Protein AF-C7N296-F1 (afdb_monomer_lite)

Structure (mmCIF, N/CA/C/O backbone):
data_AF-C7N296-F1
#
_entry.id   AF-C7N296-F1
#
loop_
_atom_site.group_PDB
_atom_site.id
_atom_site.type_symbol
_atom_site.label_atom_id
_atom_site.label_alt_id
_atom_site.label_comp_id
_atom_site.label_asym_id
_atom_site.label_entity_id
_atom_site.label_seq_id
_atom_site.pdbx_PDB_ins_code
_atom_site.Cartn_x
_atom_site.Cartn_y
_atom_site.Cartn_z
_atom_site.occupancy
_atom_site.B_iso_or_equiv
_atom_site.auth_seq_id
_atom_site.auth_comp_id
_atom_site.auth_asym_id
_atom_site.auth_atom_id
_atom_site.pdbx_PDB_model_num
ATOM 1 N N . MET A 1 1 ? -28.068 5.801 -9.779 1.00 35.84 1 MET A N 1
ATOM 2 C CA . MET A 1 1 ? -26.656 6.198 -9.599 1.00 35.84 1 MET A CA 1
ATOM 3 C C . MET A 1 1 ? -26.154 5.527 -8.337 1.00 35.84 1 MET A C 1
ATOM 5 O O . MET A 1 1 ? -26.500 5.965 -7.249 1.00 35.84 1 MET A O 1
ATOM 9 N N . THR A 1 2 ? -25.451 4.409 -8.474 1.00 34.56 2 THR A N 1
ATOM 10 C CA . THR A 1 2 ? -24.748 3.758 -7.365 1.00 34.56 2 THR A CA 1
ATOM 11 C C . THR A 1 2 ? -23.515 4.594 -7.051 1.00 34.56 2 THR A C 1
ATOM 13 O O . THR A 1 2 ? -22.640 4.759 -7.894 1.00 34.56 2 THR A O 1
ATOM 16 N N . LEU A 1 3 ? -23.491 5.206 -5.872 1.00 41.22 3 LEU A N 1
ATOM 17 C CA . LEU A 1 3 ? -22.300 5.867 -5.356 1.00 41.22 3 LEU A CA 1
ATOM 18 C C . LEU A 1 3 ? -21.308 4.763 -4.971 1.00 41.22 3 LEU A C 1
ATOM 20 O O . LEU A 1 3 ? -21.588 3.984 -4.064 1.00 41.22 3 LEU A O 1
ATOM 24 N N . GLU A 1 4 ? -20.190 4.659 -5.688 1.00 54.31 4 GLU A N 1
ATOM 25 C CA . GLU A 1 4 ? -19.115 3.696 -5.411 1.00 54.31 4 GLU A CA 1
ATOM 26 C C . GLU A 1 4 ? -18.301 4.168 -4.201 1.00 54.31 4 GLU A C 1
ATOM 28 O O . GLU A 1 4 ? -17.194 4.658 -4.336 1.00 54.31 4 GLU A O 1
ATOM 33 N N . ILE A 1 5 ? -18.865 4.128 -2.999 1.00 60.28 5 ILE A N 1
ATOM 34 C CA . ILE A 1 5 ? -18.141 4.542 -1.793 1.00 60.28 5 ILE A CA 1
ATOM 35 C C . ILE A 1 5 ? -17.437 3.311 -1.224 1.00 60.28 5 ILE A C 1
ATOM 37 O O . ILE A 1 5 ? -18.122 2.383 -0.801 1.00 60.28 5 ILE A O 1
ATOM 41 N N . ALA A 1 6 ? -16.102 3.311 -1.163 1.00 62.88 6 ALA A N 1
ATOM 42 C CA . ALA A 1 6 ? -15.363 2.320 -0.387 1.00 62.88 6 ALA A CA 1
ATOM 43 C C . ALA A 1 6 ? -15.040 2.838 1.013 1.00 62.88 6 ALA A C 1
ATOM 45 O O . ALA A 1 6 ? -14.706 4.006 1.217 1.00 62.88 6 ALA A O 1
ATOM 46 N N . CYS A 1 7 ? -15.092 1.940 1.983 1.00 66.12 7 CYS A N 1
ATOM 47 C CA . CYS A 1 7 ? -14.568 2.173 3.314 1.00 66.12 7 CYS A CA 1
ATOM 48 C C . CYS A 1 7 ? -13.051 2.411 3.273 1.00 66.12 7 CYS A C 1
ATOM 50 O O . CYS A 1 7 ? -12.299 1.562 2.806 1.00 66.12 7 CYS A O 1
ATOM 52 N N . GLU A 1 8 ? -12.593 3.519 3.850 1.00 65.00 8 GLU A N 1
ATOM 53 C CA . GLU A 1 8 ? -11.167 3.885 3.916 1.00 65.00 8 GLU A CA 1
ATOM 54 C C . GLU A 1 8 ? -10.302 2.902 4.718 1.00 65.00 8 GLU A C 1
ATOM 56 O O . GLU A 1 8 ? -9.082 2.908 4.595 1.00 65.00 8 GLU A O 1
ATOM 61 N N . LEU A 1 9 ? -10.918 2.086 5.578 1.00 66.31 9 LEU A N 1
ATOM 62 C CA . LEU A 1 9 ? -10.203 1.133 6.429 1.00 66.31 9 LEU A CA 1
ATOM 63 C C . LEU A 1 9 ? -10.121 -0.257 5.809 1.00 66.31 9 LEU A C 1
ATOM 65 O O . LEU A 1 9 ? -9.084 -0.899 5.903 1.00 66.31 9 LEU A O 1
ATOM 69 N N . CYS A 1 10 ? -11.225 -0.724 5.220 1.00 61.03 10 CYS A N 1
ATOM 70 C CA . CYS A 1 10 ? -11.403 -2.107 4.771 1.00 61.03 10 CYS A CA 1
ATOM 71 C C . CYS A 1 10 ? -11.449 -2.238 3.239 1.00 61.03 10 CYS A C 1
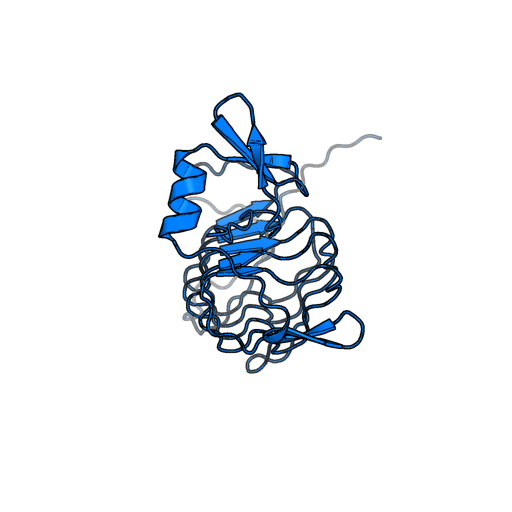ATOM 73 O O . CYS A 1 10 ? -11.441 -3.355 2.722 1.00 61.03 10 CYS A O 1
ATOM 75 N N . GLY A 1 11 ? -11.605 -1.120 2.522 1.00 61.19 11 GLY A N 1
ATOM 76 C CA . GLY A 1 11 ? -11.732 -1.058 1.068 1.00 61.19 11 GLY A CA 1
ATOM 77 C C . GLY A 1 11 ? -13.060 -1.598 0.534 1.00 61.19 11 GLY A C 1
ATOM 78 O O . GLY A 1 11 ? -13.294 -1.605 -0.667 1.00 61.19 11 GLY A O 1
ATOM 79 N N . SER A 1 12 ? -13.954 -2.069 1.407 1.00 65.69 12 SER A N 1
ATOM 80 C CA . SER A 1 12 ? -15.249 -2.598 0.989 1.00 65.69 12 SER A CA 1
ATOM 81 C C . SER A 1 12 ? -16.131 -1.488 0.436 1.00 65.69 12 SER A C 1
ATOM 83 O O . SER A 1 12 ? -16.325 -0.470 1.101 1.00 65.69 12 SER A O 1
ATOM 85 N N . ASN A 1 13 ? -16.739 -1.748 -0.719 1.00 62.28 13 ASN A N 1
ATOM 86 C CA . ASN A 1 13 ? -17.778 -0.901 -1.309 1.00 62.28 13 ASN A CA 1
ATOM 87 C C . ASN A 1 13 ? -19.177 -1.203 -0.737 1.00 62.28 13 ASN A C 1
ATOM 89 O O . ASN A 1 13 ? -20.179 -0.680 -1.220 1.00 62.28 13 ASN A O 1
ATOM 93 N N . GLN A 1 14 ? -19.259 -2.084 0.265 1.00 70.00 14 GLN A N 1
ATOM 94 C CA . GLN A 1 14 ? -20.495 -2.444 0.955 1.00 70.00 14 GLN A CA 1
ATOM 95 C C . GLN A 1 14 ? -20.606 -1.632 2.247 1.00 70.00 14 GLN A C 1
ATOM 97 O O . GLN A 1 14 ? -19.966 -1.936 3.261 1.00 70.00 14 GLN A O 1
ATOM 102 N N . LEU A 1 15 ? -21.363 -0.538 2.154 1.00 72.75 15 LEU A N 1
ATOM 103 C CA . LEU A 1 15 ? -21.686 0.347 3.264 1.00 72.75 15 LEU A CA 1
ATOM 104 C C . LEU A 1 15 ? -23.196 0.330 3.504 1.00 72.75 15 LEU A C 1
ATOM 106 O O . LEU A 1 15 ? -23.965 0.781 2.651 1.00 72.75 15 LEU A O 1
ATOM 110 N N . THR A 1 16 ? -23.615 -0.102 4.690 1.00 80.69 16 THR A N 1
ATOM 111 C CA . THR A 1 16 ? -25.016 -0.021 5.113 1.00 80.69 16 THR A CA 1
ATOM 112 C C . THR A 1 16 ? -25.290 1.306 5.814 1.00 80.69 16 THR A C 1
ATOM 114 O O . THR A 1 16 ? -24.513 1.757 6.655 1.00 80.69 16 THR A O 1
ATOM 117 N N . ARG A 1 17 ? -26.415 1.952 5.487 1.00 81.44 17 ARG A N 1
ATOM 118 C CA . ARG A 1 17 ? -26.890 3.138 6.212 1.00 81.44 17 ARG A CA 1
ATOM 119 C C . ARG A 1 17 ? -27.676 2.707 7.451 1.00 81.44 17 ARG A C 1
ATOM 121 O O . ARG A 1 17 ? -28.690 2.025 7.336 1.00 81.44 17 ARG A O 1
ATOM 128 N N . ASN A 1 18 ? -27.233 3.153 8.617 1.00 80.56 18 ASN A N 1
ATOM 129 C CA . ASN A 1 18 ? -27.888 2.919 9.897 1.00 80.56 18 ASN A CA 1
ATOM 130 C C . ASN A 1 18 ? -29.106 3.841 10.091 1.00 80.56 18 ASN A C 1
ATOM 132 O O . ASN A 1 18 ? -29.225 4.899 9.464 1.00 80.56 18 ASN A O 1
ATOM 136 N N . ALA A 1 19 ? -29.999 3.460 11.011 1.00 83.31 19 ALA A N 1
ATOM 137 C CA . ALA A 1 19 ? -31.206 4.226 11.345 1.00 83.31 19 ALA A CA 1
ATOM 138 C C . ALA A 1 19 ? -30.908 5.626 11.920 1.00 83.31 19 ALA A C 1
ATOM 140 O O . ALA A 1 19 ? -31.707 6.544 11.752 1.00 83.31 19 ALA A O 1
ATOM 141 N N . ASP A 1 20 ? -29.741 5.806 12.544 1.00 83.12 20 ASP A N 1
ATOM 142 C CA . ASP A 1 20 ? -29.246 7.089 13.062 1.00 83.12 20 ASP A CA 1
ATOM 143 C C . ASP A 1 20 ? -28.659 8.009 11.967 1.00 83.12 20 ASP A C 1
ATOM 145 O O . ASP A 1 20 ? -28.191 9.110 12.250 1.00 83.12 20 ASP A O 1
ATOM 149 N N . GLY A 1 21 ? -28.683 7.574 10.702 1.00 75.94 21 GLY A N 1
ATOM 150 C CA . GLY A 1 21 ? -28.160 8.322 9.563 1.00 75.94 21 GLY A CA 1
ATOM 151 C C . GLY A 1 21 ? -26.648 8.199 9.352 1.00 75.94 21 GLY A C 1
ATOM 152 O O . GLY A 1 21 ? -26.138 8.818 8.413 1.00 75.94 21 GLY A O 1
ATOM 153 N N . THR A 1 22 ? -25.947 7.404 10.167 1.00 81.94 22 THR A N 1
ATOM 154 C CA . THR A 1 22 ? -24.546 7.013 9.938 1.00 81.94 22 THR A CA 1
ATOM 155 C C . THR A 1 22 ? -24.445 5.910 8.879 1.00 81.94 22 THR A C 1
ATOM 157 O O . THR A 1 22 ? -25.441 5.287 8.514 1.00 81.94 22 THR A O 1
ATOM 160 N N . TYR A 1 23 ? -23.246 5.672 8.354 1.00 79.25 23 TYR A N 1
ATOM 161 C CA . TYR A 1 23 ? -22.941 4.543 7.469 1.00 79.25 23 TYR A CA 1
ATOM 162 C C . TYR A 1 23 ? -21.992 3.581 8.174 1.00 79.25 23 TYR A C 1
ATOM 164 O O . TYR A 1 23 ? -21.206 4.016 9.008 1.00 79.25 23 TYR A O 1
ATOM 172 N N . GLN A 1 24 ? -22.022 2.297 7.841 1.00 81.44 24 GLN A N 1
ATOM 173 C CA . GLN A 1 24 ? -21.150 1.286 8.434 1.00 81.44 24 GLN A CA 1
ATOM 174 C C . GLN A 1 24 ? -20.533 0.392 7.351 1.00 81.44 24 GLN A C 1
ATOM 176 O O . GLN A 1 24 ? -21.271 -0.081 6.497 1.00 81.44 24 GLN A O 1
ATOM 181 N N . CYS A 1 25 ? -19.204 0.163 7.366 1.00 78.00 25 CYS A N 1
ATOM 182 C CA . CYS A 1 25 ? -18.566 -0.855 6.502 1.00 78.00 25 CYS A CA 1
ATOM 183 C C . CYS A 1 25 ? -19.083 -2.217 6.948 1.00 78.00 25 CYS A C 1
ATOM 185 O O . CYS A 1 25 ? -18.840 -2.622 8.085 1.00 78.00 25 CYS A O 1
ATOM 187 N N . ASP A 1 26 ? -19.735 -2.939 6.042 1.00 74.75 26 ASP A N 1
ATOM 188 C CA . ASP A 1 26 ? -20.294 -4.261 6.336 1.00 74.75 26 ASP A CA 1
ATOM 189 C C . ASP A 1 26 ? -19.186 -5.296 6.605 1.00 74.75 26 ASP A C 1
ATOM 191 O O . ASP A 1 26 ? -19.414 -6.306 7.263 1.00 74.75 26 ASP A O 1
ATOM 195 N N . ARG A 1 27 ? -17.955 -5.017 6.147 1.00 68.94 27 ARG A N 1
ATOM 196 C CA . ARG A 1 27 ? -16.781 -5.887 6.314 1.00 68.94 27 ARG A CA 1
ATOM 197 C C . ARG A 1 27 ? -16.013 -5.670 7.624 1.00 68.94 27 ARG A C 1
ATOM 199 O O . ARG A 1 27 ? -15.672 -6.642 8.282 1.00 68.94 27 ARG A O 1
ATOM 206 N N . CYS A 1 28 ? -15.695 -4.429 8.001 1.00 68.19 28 CYS A N 1
ATOM 207 C CA . CYS A 1 28 ? -14.878 -4.128 9.191 1.00 68.19 28 CYS A CA 1
ATOM 208 C C . CYS A 1 28 ? -15.655 -3.447 10.322 1.00 68.19 28 CYS A C 1
ATOM 210 O O . CYS A 1 28 ? -15.082 -3.143 11.365 1.00 68.19 28 CYS A O 1
ATOM 212 N N . GLY A 1 29 ? -16.941 -3.153 10.118 1.00 75.25 29 GLY A N 1
ATOM 213 C CA . GLY A 1 29 ? -17.802 -2.522 11.115 1.00 75.25 29 GLY A CA 1
ATOM 214 C C . GLY A 1 29 ? -17.533 -1.036 11.360 1.00 75.25 29 GLY A C 1
ATOM 215 O O . GLY A 1 29 ? -18.186 -0.444 12.220 1.00 75.25 29 GLY A O 1
ATOM 216 N N . THR A 1 30 ? -16.608 -0.408 10.626 1.00 74.94 30 THR A N 1
ATOM 217 C CA . THR A 1 30 ? -16.310 1.019 10.806 1.00 74.94 30 THR A CA 1
ATOM 218 C C . THR A 1 30 ? -17.535 1.855 10.521 1.00 74.94 30 THR A C 1
ATOM 220 O O . THR A 1 30 ? -18.113 1.756 9.442 1.00 74.94 30 THR A O 1
ATOM 223 N N . LYS A 1 31 ? -17.865 2.736 11.465 1.00 81.19 31 LYS A N 1
ATOM 224 C CA . LYS A 1 31 ? -18.941 3.708 11.327 1.00 81.19 31 LYS A CA 1
ATOM 225 C C . LYS A 1 31 ? -18.424 5.041 10.791 1.00 81.19 31 LYS A C 1
ATOM 227 O O . LYS A 1 31 ? -17.412 5.558 11.252 1.00 81.19 31 LYS A O 1
ATOM 232 N N . TYR A 1 32 ? -19.172 5.616 9.864 1.00 75.19 32 TYR A N 1
ATOM 233 C CA . TYR A 1 32 ? -18.941 6.905 9.235 1.00 75.19 32 TYR A CA 1
ATOM 234 C C . TYR A 1 32 ? -20.114 7.830 9.536 1.00 75.19 32 TYR A C 1
ATOM 236 O O . TYR A 1 32 ? -21.277 7.460 9.362 1.00 75.19 32 TYR A O 1
ATOM 244 N N . THR A 1 33 ? -19.828 9.065 9.942 1.00 79.44 33 THR A N 1
ATOM 245 C CA . THR A 1 33 ? -20.861 10.105 9.975 1.00 79.44 33 THR A CA 1
ATOM 246 C C . THR A 1 33 ? -21.307 10.436 8.549 1.00 79.44 33 THR A C 1
ATOM 248 O O . THR A 1 33 ? -20.580 10.199 7.583 1.00 79.44 33 THR A O 1
ATOM 251 N N . LEU A 1 34 ? -22.498 11.021 8.396 1.00 67.81 34 LEU A N 1
ATOM 252 C CA . LEU A 1 34 ? -22.994 11.472 7.091 1.00 67.81 34 LEU A CA 1
ATOM 253 C C . LEU A 1 34 ? -22.024 12.456 6.408 1.00 67.81 34 LEU A C 1
ATOM 255 O O . LEU A 1 34 ? -21.885 12.438 5.187 1.00 67.81 34 LEU A O 1
ATOM 259 N N . GLU A 1 35 ? -21.351 13.310 7.181 1.00 69.38 35 GLU A N 1
ATOM 260 C CA . GLU A 1 35 ? -20.366 14.267 6.665 1.00 69.38 35 GLU A CA 1
ATOM 261 C C . GLU A 1 35 ? -19.071 13.590 6.223 1.00 69.38 35 GLU A C 1
ATOM 263 O O . GLU A 1 35 ? -18.591 13.887 5.128 1.00 69.38 35 GLU A O 1
ATOM 268 N N . ALA A 1 36 ? -18.560 12.637 7.011 1.00 65.31 36 ALA A N 1
ATOM 269 C CA . ALA A 1 36 ? -17.406 11.830 6.629 1.00 65.31 36 ALA A CA 1
ATOM 270 C C . ALA A 1 36 ? -17.712 11.033 5.354 1.00 65.31 36 ALA A C 1
ATOM 272 O O . ALA A 1 36 ? -16.973 11.129 4.381 1.00 65.31 36 ALA A O 1
ATOM 273 N N . ALA A 1 37 ? -18.870 10.366 5.289 1.00 62.38 37 ALA A N 1
ATOM 274 C CA . ALA A 1 37 ? -19.315 9.650 4.095 1.00 62.38 37 ALA A CA 1
ATOM 275 C C . ALA A 1 37 ? -19.432 10.575 2.868 1.00 62.38 37 ALA A C 1
ATOM 277 O O . ALA A 1 37 ? -19.021 10.200 1.776 1.00 62.38 37 ALA A O 1
ATOM 278 N N . ARG A 1 38 ? -19.919 11.816 3.027 1.00 62.34 38 ARG A N 1
ATOM 279 C CA . ARG A 1 38 ? -19.951 12.825 1.947 1.00 62.34 38 ARG A CA 1
ATOM 280 C C . ARG A 1 38 ? -18.558 13.292 1.520 1.00 62.34 38 ARG A C 1
ATOM 282 O O . ARG A 1 38 ? -18.378 13.610 0.347 1.00 62.34 38 ARG A O 1
ATOM 289 N N . GLN A 1 39 ? -17.590 13.360 2.433 1.00 63.34 39 GLN A N 1
ATOM 290 C CA . GLN A 1 39 ? -16.197 13.677 2.102 1.00 63.34 39 GLN A CA 1
ATOM 291 C C . GLN A 1 39 ? -15.535 12.551 1.301 1.00 63.34 39 GLN A C 1
ATOM 293 O O . GLN A 1 39 ? -14.856 12.868 0.325 1.00 63.34 39 GLN A O 1
ATOM 298 N N . LEU A 1 40 ? -15.842 11.277 1.589 1.00 61.03 40 LEU A N 1
ATOM 299 C CA . LEU A 1 40 ? -15.447 10.140 0.733 1.00 61.03 40 LEU A CA 1
ATOM 300 C C . LEU A 1 40 ? -15.937 10.314 -0.709 1.00 61.03 40 LEU A C 1
ATOM 302 O O . LEU A 1 40 ? -15.257 9.940 -1.658 1.00 61.03 40 LEU A O 1
ATOM 306 N N . MET A 1 41 ? -17.100 10.946 -0.885 1.00 51.88 41 MET A N 1
ATOM 307 C CA . MET A 1 41 ? -17.657 11.230 -2.211 1.00 51.88 41 MET A CA 1
ATOM 308 C C . MET A 1 41 ? -17.040 12.462 -2.889 1.00 51.88 41 MET A C 1
ATOM 310 O O . MET A 1 41 ? -17.104 12.573 -4.110 1.00 51.88 41 MET A O 1
ATOM 314 N N . LYS A 1 42 ? -16.446 13.394 -2.127 1.00 46.28 42 LYS A N 1
ATOM 315 C CA . LYS A 1 42 ? -15.787 14.611 -2.647 1.00 46.28 42 LYS A CA 1
ATOM 316 C C . LYS A 1 42 ? -14.289 14.425 -2.916 1.00 46.28 42 LYS A C 1
ATOM 318 O O . LYS A 1 42 ? -13.752 15.128 -3.763 1.00 46.28 42 LYS A O 1
ATOM 323 N N . GLY A 1 43 ? -13.627 13.496 -2.222 1.00 53.41 43 GLY A N 1
ATOM 324 C CA . GLY A 1 43 ? -12.203 13.166 -2.386 1.00 53.41 43 GLY A CA 1
ATOM 325 C C . GLY A 1 43 ? -11.889 12.192 -3.527 1.00 53.41 43 GLY A C 1
ATOM 326 O O . GLY A 1 43 ? -10.734 11.806 -3.689 1.00 53.41 43 GLY A O 1
ATOM 327 N N . GLY A 1 44 ? -12.901 11.810 -4.312 1.00 56.94 44 GLY A N 1
ATOM 328 C CA . GLY A 1 44 ? -12.831 10.685 -5.235 1.00 56.94 44 GLY A CA 1
ATOM 329 C C . GLY A 1 44 ? -13.033 9.385 -4.466 1.00 56.94 44 GLY A C 1
ATOM 330 O O . GLY A 1 44 ? -12.198 9.007 -3.648 1.00 56.94 44 GLY A O 1
ATOM 331 N N . ALA A 1 45 ? -14.155 8.724 -4.734 1.00 57.41 45 ALA A N 1
ATOM 332 C CA . ALA A 1 45 ? -14.421 7.361 -4.308 1.00 57.41 45 ALA A CA 1
ATOM 333 C C . ALA A 1 45 ? -13.166 6.484 -4.435 1.00 57.41 45 ALA A C 1
ATOM 335 O O . ALA A 1 45 ? -12.523 6.470 -5.485 1.00 57.41 45 ALA A O 1
ATOM 336 N N . PHE A 1 46 ? -12.823 5.758 -3.373 1.00 58.97 46 PHE A N 1
ATOM 337 C CA . PHE A 1 46 ? -11.887 4.646 -3.467 1.00 58.97 46 PHE A CA 1
ATOM 338 C C . PHE A 1 46 ? -12.415 3.663 -4.507 1.00 58.97 46 PHE A C 1
ATOM 340 O O . PHE A 1 46 ? -13.550 3.193 -4.406 1.00 58.97 46 PHE A O 1
ATOM 347 N N . ARG A 1 47 ? -11.608 3.387 -5.527 1.00 61.62 47 ARG A N 1
ATOM 348 C CA . ARG A 1 47 ? -12.011 2.516 -6.624 1.00 61.62 47 ARG A CA 1
ATOM 349 C C . ARG A 1 47 ? -11.346 1.163 -6.488 1.00 61.62 47 ARG A C 1
ATOM 351 O O . ARG A 1 47 ? -10.153 1.046 -6.212 1.00 61.62 47 ARG A O 1
ATOM 358 N N . ASN A 1 48 ? -12.168 0.140 -6.684 1.00 63.09 48 ASN A N 1
ATOM 359 C CA . ASN A 1 48 ? -11.733 -1.230 -6.869 1.00 63.09 48 ASN A CA 1
ATOM 360 C C . ASN A 1 48 ? -12.164 -1.659 -8.271 1.00 63.09 48 ASN A C 1
ATOM 362 O O . ASN A 1 48 ? -13.233 -2.241 -8.457 1.00 63.09 48 ASN A O 1
ATOM 366 N N . ASN A 1 49 ? -11.357 -1.304 -9.265 1.00 70.25 49 ASN A N 1
ATOM 367 C CA . ASN A 1 49 ? -11.522 -1.830 -10.606 1.00 70.25 49 ASN A CA 1
ATOM 368 C C . ASN A 1 49 ? -10.647 -3.073 -10.743 1.00 70.25 49 ASN A C 1
ATOM 370 O O . ASN A 1 49 ? -9.448 -2.970 -10.989 1.00 70.25 49 ASN A O 1
ATOM 374 N N . SER A 1 50 ? -11.249 -4.255 -10.601 1.00 72.69 50 SER A N 1
ATOM 375 C CA . SER A 1 50 ? -10.524 -5.528 -10.694 1.00 72.69 50 SER A CA 1
ATOM 376 C C . SER A 1 50 ? -9.726 -5.685 -11.996 1.00 72.69 50 SER A C 1
ATOM 378 O O . SER A 1 50 ? -8.781 -6.467 -12.005 1.00 72.69 50 SER A O 1
ATOM 380 N N . ALA A 1 51 ? -10.073 -4.972 -13.076 1.00 82.12 51 ALA A N 1
ATOM 381 C CA . ALA A 1 51 ? -9.333 -5.019 -14.337 1.00 82.12 51 ALA A CA 1
ATOM 382 C C . ALA A 1 51 ? -7.965 -4.314 -14.271 1.00 82.12 51 ALA A C 1
ATOM 384 O O . ALA A 1 51 ? -7.072 -4.646 -15.047 1.00 82.12 51 ALA A O 1
ATOM 385 N N . ASP A 1 52 ? -7.784 -3.379 -13.335 1.00 90.81 52 ASP A N 1
ATOM 386 C CA . ASP A 1 52 ? -6.533 -2.633 -13.179 1.00 90.81 52 ASP A CA 1
ATOM 387 C C . ASP A 1 52 ? -5.473 -3.430 -12.406 1.00 90.81 52 ASP A C 1
ATOM 389 O O . ASP A 1 52 ? -4.290 -3.078 -12.439 1.00 90.81 52 ASP A O 1
ATOM 393 N N . PHE A 1 53 ? -5.880 -4.510 -11.733 1.00 92.88 53 PHE A N 1
ATOM 394 C CA . PHE A 1 53 ? -5.024 -5.371 -10.926 1.00 92.88 53 PHE A CA 1
ATOM 395 C C . PHE A 1 53 ? -4.710 -6.671 -11.663 1.00 92.88 53 PHE A C 1
ATOM 397 O O . PHE A 1 53 ? -5.583 -7.501 -11.906 1.00 92.88 53 PHE A O 1
ATOM 404 N N . VAL A 1 54 ? -3.433 -6.891 -11.956 1.00 96.25 54 VAL A N 1
ATOM 405 C CA . VAL A 1 54 ? -2.940 -8.171 -12.464 1.00 96.25 54 VAL A CA 1
ATOM 406 C C . VAL A 1 54 ? -2.525 -9.017 -11.265 1.00 96.25 54 VAL A C 1
ATOM 408 O O . VAL A 1 54 ? -1.537 -8.701 -10.599 1.00 96.25 54 VAL A O 1
ATOM 411 N N . VAL A 1 55 ? -3.297 -10.064 -10.970 1.00 95.81 55 VAL A N 1
ATOM 412 C CA . VAL A 1 55 ? -3.067 -10.972 -9.836 1.00 95.81 55 VAL A CA 1
ATOM 413 C C . VAL A 1 55 ? -2.792 -12.382 -10.349 1.00 95.81 55 VAL A C 1
ATOM 415 O O . VAL A 1 55 ? -3.588 -12.942 -11.098 1.00 95.81 55 VAL A O 1
ATOM 418 N N . GLU A 1 56 ? -1.686 -12.974 -9.908 1.00 96.62 56 GLU A N 1
ATOM 419 C CA . GLU A 1 56 ? -1.245 -14.318 -10.285 1.00 96.62 56 GLU A CA 1
ATOM 420 C C . GLU A 1 56 ? -0.994 -15.139 -9.016 1.00 96.62 56 GLU A C 1
ATOM 422 O O . GLU A 1 56 ? -0.149 -14.794 -8.192 1.00 96.62 56 GLU A O 1
ATOM 427 N N . GLY A 1 57 ? -1.767 -16.211 -8.812 1.00 94.00 57 GLY A N 1
ATOM 428 C CA . GLY A 1 57 ? -1.587 -17.105 -7.659 1.00 94.00 57 GLY A CA 1
ATOM 429 C C . GLY A 1 57 ? -1.726 -16.423 -6.289 1.00 94.00 57 GLY A C 1
ATOM 430 O O . GLY A 1 57 ? -1.032 -16.803 -5.352 1.00 94.00 57 GLY A O 1
ATOM 431 N N . GLY A 1 58 ? -2.575 -15.395 -6.172 1.00 94.69 58 GLY A N 1
ATOM 432 C CA . GLY A 1 58 ? -2.727 -14.597 -4.945 1.00 94.69 58 GLY A CA 1
ATOM 433 C C . GLY A 1 58 ? -1.680 -13.489 -4.778 1.00 94.69 58 GLY A C 1
ATOM 434 O O . GLY A 1 58 ? -1.738 -12.736 -3.806 1.00 94.69 58 GLY A O 1
ATOM 435 N N . THR A 1 59 ? -0.755 -13.343 -5.727 1.00 97.81 59 THR A N 1
ATOM 436 C CA . THR A 1 59 ? 0.219 -12.250 -5.758 1.00 97.81 59 THR A CA 1
ATOM 437 C C . THR A 1 59 ? -0.256 -11.156 -6.700 1.00 97.81 59 THR A C 1
ATOM 439 O O . THR A 1 59 ? -0.460 -11.403 -7.886 1.00 97.81 59 THR A O 1
ATOM 442 N N . LEU A 1 60 ? -0.402 -9.930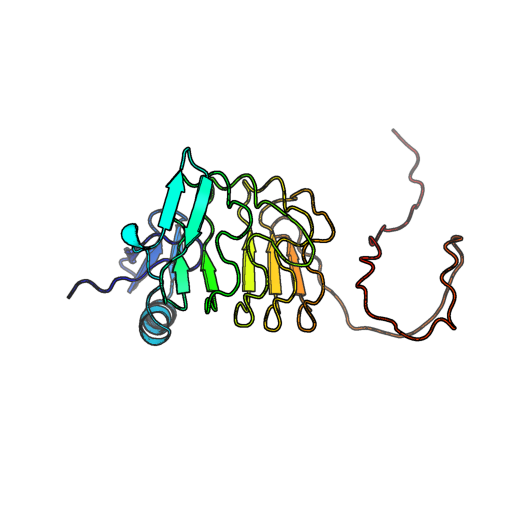 -6.203 1.00 97.62 60 LEU A N 1
ATOM 443 C CA . LEU A 1 60 ? -0.581 -8.763 -7.059 1.00 97.62 60 LEU A CA 1
ATOM 444 C C . LEU A 1 60 ? 0.758 -8.445 -7.726 1.00 97.62 60 LEU A C 1
ATOM 446 O O . LEU A 1 60 ? 1.667 -7.940 -7.069 1.00 97.62 60 LEU A O 1
ATOM 450 N N . VAL A 1 61 ? 0.877 -8.746 -9.017 1.00 97.31 61 VAL A N 1
ATOM 451 C CA . VAL A 1 61 ? 2.124 -8.560 -9.773 1.00 97.31 61 VAL A CA 1
ATOM 452 C C . VAL A 1 61 ? 2.227 -7.165 -10.380 1.00 97.31 61 VAL A C 1
ATOM 454 O O . VAL A 1 61 ? 3.331 -6.660 -10.573 1.00 97.31 61 VAL A O 1
ATOM 457 N N . ARG A 1 62 ? 1.092 -6.521 -10.687 1.00 96.56 62 ARG A N 1
ATOM 458 C CA . ARG A 1 62 ? 1.072 -5.184 -11.292 1.00 96.56 62 ARG A CA 1
ATOM 459 C C . ARG A 1 62 ? -0.273 -4.488 -11.128 1.00 96.56 62 ARG A C 1
ATOM 461 O O . ARG A 1 62 ? -1.314 -5.079 -11.393 1.00 96.56 62 ARG A O 1
ATOM 468 N N . TYR A 1 63 ? -0.230 -3.209 -10.784 1.00 96.44 63 TYR A N 1
ATOM 469 C CA . TYR A 1 63 ? -1.336 -2.271 -10.906 1.00 96.44 63 TYR A CA 1
ATOM 470 C C . TYR A 1 63 ? -1.152 -1.417 -12.166 1.00 96.44 63 TYR A C 1
ATOM 472 O O . TYR A 1 63 ? -0.054 -0.949 -12.463 1.00 96.44 63 TYR A O 1
ATOM 480 N N . THR A 1 64 ? -2.225 -1.252 -12.934 1.00 94.50 64 THR A N 1
ATOM 481 C CA . THR A 1 64 ? -2.224 -0.573 -14.243 1.00 94.50 64 THR A CA 1
ATOM 482 C C . THR A 1 64 ? -3.200 0.596 -14.328 1.00 94.50 64 THR A C 1
ATOM 484 O O . THR A 1 64 ? -3.235 1.286 -15.346 1.00 94.50 64 THR A O 1
ATOM 487 N N . GLY A 1 65 ? -3.957 0.837 -13.257 1.00 89.88 65 GLY A N 1
ATOM 488 C CA . GLY A 1 65 ? -4.928 1.917 -13.180 1.00 89.88 65 GLY A CA 1
ATOM 489 C C . GLY A 1 65 ? -4.287 3.290 -12.972 1.00 89.88 65 GLY A C 1
ATOM 490 O O . GLY A 1 65 ? -3.105 3.426 -12.648 1.00 89.88 65 GLY A O 1
ATOM 491 N N . ALA A 1 66 ? -5.107 4.327 -13.132 1.00 88.56 66 ALA A N 1
ATOM 492 C CA . ALA A 1 66 ? -4.725 5.727 -12.932 1.00 88.56 66 ALA A CA 1
ATOM 493 C C . ALA A 1 66 ? -5.393 6.363 -11.699 1.00 88.56 66 ALA A C 1
ATOM 495 O O . ALA A 1 66 ? -5.207 7.556 -11.442 1.00 88.56 66 ALA A O 1
ATOM 496 N N . ASP A 1 67 ? -6.180 5.590 -10.942 1.00 85.62 67 ASP A N 1
ATOM 497 C CA . ASP A 1 67 ? -6.892 6.104 -9.777 1.00 85.62 67 ASP A CA 1
ATOM 498 C C . ASP A 1 67 ? -5.921 6.558 -8.678 1.00 85.62 67 ASP A C 1
ATOM 500 O O . ASP A 1 67 ? -4.867 5.963 -8.439 1.00 85.62 67 ASP A O 1
ATOM 504 N N . LEU A 1 68 ? -6.304 7.637 -7.994 1.00 86.69 68 LEU A N 1
ATOM 505 C CA . LEU A 1 68 ? -5.537 8.213 -6.888 1.00 86.69 68 LEU A CA 1
ATOM 506 C C . LEU A 1 68 ? -5.786 7.473 -5.566 1.00 86.69 68 LEU A C 1
ATOM 508 O O . LEU A 1 68 ? -4.920 7.474 -4.697 1.00 86.69 68 LEU A O 1
ATOM 512 N N . ASN A 1 69 ? -6.959 6.863 -5.407 1.00 83.19 69 ASN A N 1
ATOM 513 C CA . ASN A 1 69 ? -7.381 6.180 -4.187 1.00 83.19 69 ASN A CA 1
ATOM 514 C C . ASN A 1 69 ? -7.723 4.735 -4.540 1.00 83.19 69 ASN A C 1
ATOM 516 O O . ASN A 1 69 ? -8.733 4.476 -5.199 1.00 83.19 69 ASN A O 1
ATOM 520 N N . VAL A 1 70 ? -6.864 3.809 -4.126 1.00 84.62 70 VAL A N 1
ATOM 521 C CA . VAL A 1 70 ? -6.881 2.427 -4.614 1.00 84.62 70 VAL A CA 1
ATOM 522 C C . VAL A 1 70 ? -7.271 1.467 -3.502 1.00 84.62 70 VAL A C 1
ATOM 524 O O . VAL A 1 70 ? -6.758 1.551 -2.388 1.00 84.62 70 VAL A O 1
ATOM 527 N N . VAL A 1 71 ? -8.144 0.515 -3.816 1.00 84.94 71 VAL A N 1
ATOM 528 C CA . VAL A 1 71 ? -8.425 -0.629 -2.943 1.00 84.94 71 VAL A CA 1
ATOM 529 C C . VAL A 1 71 ? -7.859 -1.881 -3.579 1.00 84.94 71 VAL A C 1
ATOM 531 O O . VAL A 1 71 ? -8.325 -2.300 -4.636 1.00 84.94 71 VAL A O 1
ATOM 534 N N . VAL A 1 72 ? -6.885 -2.501 -2.918 1.00 88.31 72 VAL A N 1
ATOM 535 C CA . VAL A 1 72 ? -6.365 -3.797 -3.356 1.00 88.31 72 VAL A CA 1
ATOM 536 C C . VAL A 1 72 ? -7.453 -4.866 -3.159 1.00 88.31 72 VAL A C 1
ATOM 538 O O . VAL A 1 72 ? -8.027 -4.933 -2.069 1.00 88.31 72 VAL A O 1
ATOM 541 N N . PRO A 1 73 ? -7.757 -5.693 -4.180 1.00 87.31 73 PRO A N 1
ATOM 542 C CA . PRO A 1 73 ? -8.801 -6.709 -4.090 1.00 87.31 73 PRO A CA 1
ATOM 543 C C . PRO A 1 73 ? -8.582 -7.722 -2.962 1.00 87.31 73 PRO A C 1
ATOM 545 O O . PRO A 1 73 ? -7.450 -8.057 -2.604 1.00 87.31 73 PRO A O 1
ATOM 548 N N . ASP A 1 74 ? -9.684 -8.272 -2.452 1.00 84.81 74 ASP A N 1
ATOM 549 C CA . ASP A 1 74 ? -9.635 -9.408 -1.531 1.00 84.81 74 ASP A CA 1
ATOM 550 C C . ASP A 1 74 ? -8.983 -10.625 -2.190 1.00 84.81 74 ASP A C 1
ATOM 552 O O . ASP A 1 74 ? -9.066 -10.823 -3.402 1.00 84.81 74 ASP A O 1
ATOM 556 N N . GLY A 1 75 ? -8.358 -11.472 -1.373 1.00 87.00 75 GLY A N 1
ATOM 557 C CA . GLY A 1 75 ? -7.656 -12.665 -1.848 1.00 87.00 75 GLY A CA 1
ATOM 558 C C . GLY A 1 75 ? -6.236 -12.394 -2.348 1.00 87.00 75 GLY A C 1
ATOM 559 O O . GLY A 1 75 ? -5.506 -13.346 -2.612 1.00 87.00 75 GLY A O 1
ATOM 560 N N . VAL A 1 76 ? -5.808 -11.127 -2.422 1.00 95.12 76 VAL A N 1
ATOM 561 C CA . VAL A 1 76 ? -4.386 -10.789 -2.552 1.00 95.12 76 VAL A CA 1
ATOM 562 C C . VAL A 1 76 ? -3.681 -11.102 -1.230 1.00 95.12 76 VAL A C 1
ATOM 564 O O . VAL A 1 76 ? -3.958 -10.492 -0.199 1.00 95.12 76 VAL A O 1
ATOM 567 N N . ILE A 1 77 ? -2.761 -12.062 -1.286 1.00 97.62 77 ILE A N 1
ATOM 568 C CA . ILE A 1 77 ? -1.941 -12.544 -0.167 1.00 97.62 77 ILE A CA 1
ATOM 569 C C . ILE A 1 77 ? -0.587 -11.828 -0.159 1.00 97.62 77 ILE A C 1
ATOM 571 O O . ILE A 1 77 ? -0.054 -11.512 0.907 1.00 97.62 77 ILE A O 1
ATOM 575 N N . THR A 1 78 ? -0.057 -11.522 -1.346 1.00 98.25 78 THR A N 1
ATOM 576 C CA . THR A 1 78 ? 1.259 -10.899 -1.517 1.00 98.25 78 THR A CA 1
ATOM 577 C C . THR A 1 78 ? 1.178 -9.727 -2.486 1.00 98.25 78 THR A C 1
ATOM 579 O O . THR A 1 78 ? 0.565 -9.832 -3.547 1.00 98.25 78 THR A O 1
ATOM 582 N N . ILE A 1 79 ? 1.833 -8.613 -2.164 1.00 98.31 79 ILE A N 1
ATOM 583 C CA . ILE A 1 79 ? 2.123 -7.558 -3.145 1.00 98.31 79 ILE A CA 1
ATOM 584 C C . ILE A 1 79 ? 3.529 -7.798 -3.674 1.00 98.31 79 ILE A C 1
ATOM 586 O O . ILE A 1 79 ? 4.497 -7.714 -2.916 1.00 98.31 79 ILE A O 1
ATOM 590 N N . GLY A 1 80 ? 3.614 -8.127 -4.959 1.00 97.75 80 GLY A N 1
ATOM 591 C CA . GLY A 1 80 ? 4.858 -8.486 -5.618 1.00 97.75 80 GLY A CA 1
ATOM 592 C C . GLY A 1 80 ? 5.766 -7.289 -5.883 1.00 97.75 80 GLY A C 1
ATOM 593 O O . GLY A 1 80 ? 5.335 -6.130 -5.905 1.00 97.75 80 GLY A O 1
ATOM 594 N N . SER A 1 81 ? 7.041 -7.579 -6.135 1.00 95.00 81 SER A N 1
ATOM 595 C CA . SER A 1 81 ? 8.005 -6.547 -6.515 1.00 95.00 81 SER A CA 1
ATOM 596 C C . SER A 1 81 ? 7.521 -5.755 -7.738 1.00 95.00 81 SER A C 1
ATOM 598 O O . SER A 1 81 ? 7.055 -6.323 -8.723 1.00 95.00 81 SER A O 1
ATOM 600 N N . ARG A 1 82 ? 7.659 -4.426 -7.678 1.00 95.88 82 ARG A N 1
ATOM 601 C CA . ARG A 1 82 ? 7.189 -3.441 -8.674 1.00 95.88 82 ARG A CA 1
ATOM 602 C C . ARG A 1 82 ? 5.675 -3.313 -8.866 1.00 95.88 82 ARG A C 1
ATOM 604 O O . ARG A 1 82 ? 5.266 -2.554 -9.742 1.00 95.88 82 ARG A O 1
ATOM 611 N N . ALA A 1 83 ? 4.844 -3.981 -8.064 1.00 97.69 83 ALA A N 1
ATOM 612 C CA . ALA A 1 83 ? 3.394 -3.984 -8.272 1.00 97.69 83 ALA A CA 1
ATOM 613 C C . ALA A 1 83 ? 2.772 -2.578 -8.380 1.00 97.69 83 ALA A C 1
ATOM 615 O O . ALA A 1 83 ? 1.891 -2.364 -9.206 1.00 97.69 83 ALA A O 1
ATOM 616 N N . PHE A 1 84 ? 3.262 -1.620 -7.594 1.00 97.75 84 PHE A N 1
ATOM 617 C CA . PHE A 1 84 ? 2.844 -0.217 -7.579 1.00 97.75 84 PHE A CA 1
ATOM 618 C C . PHE A 1 84 ? 3.977 0.756 -7.939 1.00 97.75 84 PHE A C 1
ATOM 620 O O . PHE A 1 84 ? 3.881 1.952 -7.654 1.00 97.75 84 PHE A O 1
ATOM 627 N N . GLU A 1 85 ? 5.059 0.286 -8.561 1.00 96.25 85 GLU A N 1
ATOM 628 C CA . GLU A 1 85 ? 6.197 1.144 -8.891 1.00 96.25 85 GLU A CA 1
ATOM 629 C C . GLU A 1 85 ? 5.780 2.322 -9.797 1.00 96.25 85 GLU A C 1
ATOM 631 O O . GLU A 1 85 ? 5.103 2.140 -10.806 1.00 96.25 85 GLU A O 1
ATOM 636 N N . ASN A 1 86 ? 6.233 3.537 -9.459 1.00 95.88 86 ASN A N 1
ATOM 637 C CA . ASN A 1 86 ? 5.965 4.783 -10.196 1.00 95.88 86 ASN A CA 1
ATOM 638 C C . ASN A 1 86 ? 4.470 5.117 -10.392 1.00 95.88 86 ASN A C 1
ATOM 640 O O . ASN A 1 86 ? 4.116 5.824 -11.338 1.00 95.88 86 ASN A O 1
ATOM 644 N N . THR A 1 87 ? 3.584 4.652 -9.512 1.00 95.69 87 THR A N 1
ATOM 645 C CA . THR A 1 87 ? 2.151 4.971 -9.604 1.00 95.69 87 THR A CA 1
ATOM 646 C C . THR A 1 87 ? 1.816 6.346 -9.013 1.00 95.69 87 THR A C 1
ATOM 648 O O . THR A 1 87 ? 2.545 6.903 -8.186 1.00 95.69 87 THR A O 1
ATOM 651 N N . SER A 1 88 ? 0.685 6.918 -9.439 1.00 94.38 88 SER A N 1
ATOM 652 C CA . SER A 1 88 ? 0.171 8.212 -8.965 1.00 94.38 88 SER A CA 1
ATOM 653 C C . SER A 1 88 ? -0.739 8.108 -7.737 1.00 94.38 88 SER A C 1
ATOM 655 O O . SER A 1 88 ? -1.424 9.078 -7.405 1.00 94.38 88 SER A O 1
ATOM 657 N N . ILE A 1 89 ? -0.765 6.949 -7.072 1.00 93.38 89 ILE A N 1
ATOM 658 C CA . ILE A 1 89 ? -1.630 6.717 -5.915 1.00 93.38 89 ILE A CA 1
ATOM 659 C C . ILE A 1 89 ? -1.303 7.708 -4.793 1.00 93.38 89 ILE A C 1
ATOM 661 O O . ILE A 1 89 ? -0.143 8.000 -4.504 1.00 93.38 89 ILE A O 1
ATOM 665 N N . GLN A 1 90 ? -2.349 8.231 -4.165 1.00 90.75 90 GLN A N 1
ATOM 666 C CA . GLN A 1 90 ? -2.286 9.087 -2.983 1.00 90.75 90 GLN A CA 1
ATOM 667 C C . GLN A 1 90 ? -2.665 8.338 -1.714 1.00 90.75 90 GLN A C 1
ATOM 669 O O . GLN A 1 90 ? -2.137 8.642 -0.642 1.00 90.75 90 GLN A O 1
ATOM 674 N N . SER A 1 91 ? -3.570 7.371 -1.843 1.00 85.31 91 SER A N 1
ATOM 675 C CA . SER A 1 91 ? -3.998 6.501 -0.761 1.00 85.31 91 SER A CA 1
ATOM 676 C C . SER A 1 91 ? -4.219 5.084 -1.277 1.00 85.31 91 SER A C 1
ATOM 678 O O . SER A 1 91 ? -4.566 4.864 -2.443 1.00 85.31 91 SER A O 1
ATOM 680 N N . ILE A 1 92 ? -3.992 4.118 -0.394 1.00 89.31 92 ILE A N 1
ATOM 681 C CA . ILE A 1 92 ? -4.189 2.704 -0.679 1.00 89.31 92 ILE A CA 1
ATOM 682 C C . ILE A 1 92 ? -4.810 2.012 0.526 1.00 89.31 92 ILE A C 1
ATOM 684 O O . ILE A 1 92 ? -4.389 2.239 1.662 1.00 89.31 92 ILE A O 1
ATOM 688 N N . VAL A 1 93 ? -5.783 1.145 0.262 1.00 85.38 93 VAL A N 1
ATOM 689 C CA . VAL A 1 93 ? -6.338 0.225 1.252 1.00 85.38 93 VAL A CA 1
ATOM 690 C C . VAL A 1 93 ? -5.861 -1.187 0.947 1.00 85.38 93 VAL A C 1
ATOM 692 O O . VAL A 1 93 ? -6.048 -1.694 -0.161 1.00 85.38 93 VAL A O 1
ATOM 695 N N . LEU A 1 94 ? -5.218 -1.796 1.940 1.00 88.38 94 LEU A N 1
ATOM 696 C CA . LEU A 1 94 ? -4.668 -3.146 1.882 1.00 88.38 94 LEU A CA 1
ATOM 697 C C . LEU A 1 94 ? -5.666 -4.137 2.512 1.00 88.38 94 LEU A C 1
ATOM 699 O O . LEU A 1 94 ? -6.253 -3.808 3.545 1.00 88.38 94 LEU A O 1
ATOM 703 N N . PRO A 1 95 ? -5.876 -5.336 1.938 1.00 87.56 95 PRO A N 1
ATOM 704 C CA . PRO A 1 95 ? -6.836 -6.296 2.471 1.00 87.56 95 PRO A CA 1
ATOM 705 C C . PRO A 1 95 ? -6.315 -6.945 3.761 1.00 87.56 95 PRO A C 1
ATOM 707 O O . PRO A 1 95 ? -5.126 -7.221 3.887 1.00 87.56 95 PRO A O 1
ATOM 710 N N . GLU A 1 96 ? -7.213 -7.291 4.690 1.00 83.12 96 GLU A N 1
ATOM 711 C CA . GLU A 1 96 ? -6.886 -7.973 5.965 1.00 83.12 96 GLU A CA 1
ATOM 712 C C . GLU A 1 96 ? -6.366 -9.418 5.804 1.00 83.12 96 GLU A C 1
ATOM 714 O O . GLU A 1 96 ? -6.120 -10.101 6.791 1.00 83.12 96 GLU A O 1
ATOM 719 N N . GLY A 1 97 ? -6.225 -9.908 4.569 1.00 87.38 97 GLY A N 1
ATOM 720 C CA . GLY A 1 97 ? -5.572 -11.180 4.242 1.00 87.38 97 GLY A CA 1
ATOM 721 C C . GLY A 1 97 ? -4.154 -11.021 3.686 1.00 87.38 97 GLY A C 1
ATOM 722 O O . GLY A 1 97 ? -3.527 -12.021 3.346 1.00 87.38 97 GLY A O 1
ATOM 723 N N . LEU A 1 98 ? -3.651 -9.788 3.562 1.00 96.00 98 LEU A N 1
ATOM 724 C CA . LEU A 1 98 ? -2.317 -9.522 3.037 1.00 96.00 98 LEU A CA 1
ATOM 725 C C . LEU A 1 98 ? -1.254 -9.969 4.047 1.00 96.00 98 LEU A C 1
ATOM 727 O O . LEU A 1 98 ? -1.221 -9.464 5.169 1.00 96.00 98 LEU A O 1
ATOM 731 N N . VAL A 1 99 ? -0.366 -10.868 3.633 1.00 97.19 99 VAL A N 1
ATOM 732 C CA . VAL A 1 99 ? 0.687 -11.460 4.474 1.00 97.19 99 VAL A CA 1
ATOM 733 C C . VAL A 1 99 ? 2.042 -10.808 4.213 1.00 97.19 99 VAL A C 1
ATOM 735 O O . VAL A 1 99 ? 2.805 -10.557 5.148 1.00 97.19 99 VAL A O 1
ATOM 738 N N . ALA A 1 100 ? 2.346 -10.481 2.956 1.00 97.25 100 ALA A N 1
ATOM 739 C CA . ALA A 1 100 ? 3.650 -9.946 2.583 1.00 97.25 100 ALA A CA 1
ATOM 740 C C . ALA A 1 100 ? 3.559 -8.812 1.559 1.00 97.25 100 ALA A C 1
ATOM 742 O O . ALA A 1 100 ? 2.773 -8.855 0.613 1.00 97.25 100 ALA A O 1
ATOM 743 N N . ILE A 1 101 ? 4.439 -7.822 1.702 1.00 97.56 101 ILE A N 1
ATOM 744 C CA . ILE A 1 101 ? 4.796 -6.917 0.604 1.00 97.56 101 ILE A CA 1
ATOM 745 C C . ILE A 1 101 ? 6.269 -7.131 0.298 1.00 97.56 101 ILE A C 1
ATOM 747 O O . ILE A 1 101 ? 7.142 -7.016 1.165 1.00 97.56 101 ILE A O 1
ATOM 751 N N . GLU A 1 102 ? 6.537 -7.505 -0.944 1.00 97.00 102 GLU A N 1
ATOM 752 C CA . GLU A 1 102 ? 7.873 -7.855 -1.374 1.00 97.00 102 GLU A CA 1
ATOM 753 C C . GLU A 1 102 ? 8.768 -6.623 -1.419 1.00 97.00 102 GLU A C 1
ATOM 755 O O . GLU A 1 102 ? 8.337 -5.478 -1.584 1.00 97.00 102 GLU A O 1
ATOM 760 N N . GLY A 1 103 ? 10.054 -6.874 -1.237 1.00 88.56 103 GLY A N 1
ATOM 761 C CA . GLY A 1 103 ? 11.075 -5.868 -1.445 1.00 88.56 103 GLY A CA 1
ATOM 762 C C . GLY A 1 103 ? 11.619 -5.947 -2.859 1.00 88.56 103 GLY A C 1
ATOM 763 O O . GLY A 1 103 ? 11.059 -6.576 -3.759 1.00 88.56 103 GLY A O 1
ATOM 764 N N . GLY A 1 104 ? 12.788 -5.365 -3.029 1.00 87.12 104 GLY A N 1
ATOM 765 C CA . GLY A 1 104 ? 13.590 -5.602 -4.206 1.00 87.12 104 GLY A CA 1
ATOM 766 C C . GLY A 1 104 ? 14.919 -4.888 -4.101 1.00 87.12 104 GLY A C 1
ATOM 767 O O . GLY A 1 104 ? 15.577 -4.905 -3.060 1.00 87.12 104 GLY A O 1
ATOM 768 N N . SER A 1 105 ? 15.326 -4.284 -5.206 1.00 86.94 105 SER A N 1
ATOM 769 C CA . SER A 1 105 ? 16.540 -3.482 -5.273 1.00 86.94 105 SER A CA 1
ATOM 770 C C . SER A 1 105 ? 16.210 -2.012 -5.024 1.00 86.94 105 SER A C 1
ATOM 772 O O . SER A 1 105 ? 15.066 -1.581 -5.145 1.00 86.94 105 SER A O 1
ATOM 774 N N . TYR A 1 106 ? 17.230 -1.206 -4.746 1.00 73.88 106 TYR A N 1
ATOM 775 C CA . TYR A 1 106 ? 17.093 0.242 -4.570 1.00 73.88 106 TYR A CA 1
ATOM 776 C C . TYR A 1 106 ? 16.472 0.952 -5.798 1.00 73.88 106 TYR A C 1
ATOM 778 O O . TYR A 1 106 ? 15.968 2.065 -5.692 1.00 73.88 106 TYR A O 1
ATOM 786 N N . ASN A 1 107 ? 16.471 0.290 -6.963 1.00 84.31 107 ASN A N 1
ATOM 787 C CA . ASN A 1 107 ? 15.867 0.774 -8.209 1.00 84.31 107 ASN A CA 1
ATOM 788 C C . ASN A 1 107 ? 14.611 -0.000 -8.643 1.00 84.31 107 ASN A C 1
ATOM 790 O O . ASN A 1 107 ? 14.205 0.131 -9.794 1.00 84.31 107 ASN A O 1
ATOM 794 N N . SER A 1 108 ? 14.050 -0.870 -7.800 1.00 88.69 108 SER A N 1
ATOM 795 C CA . SER A 1 108 ? 12.946 -1.749 -8.191 1.00 88.69 108 SER A CA 1
ATOM 796 C C . SER A 1 108 ? 12.333 -2.415 -6.964 1.00 88.69 108 SER A C 1
ATOM 798 O O . SER A 1 108 ? 12.872 -3.426 -6.510 1.00 88.69 108 SER A O 1
ATOM 800 N N . SER A 1 109 ? 11.205 -1.899 -6.480 1.00 91.94 109 SER A N 1
ATOM 801 C CA . SER A 1 109 ? 10.477 -2.441 -5.323 1.00 91.94 109 SER A CA 1
ATOM 802 C C . SER A 1 109 ? 8.981 -2.149 -5.420 1.00 91.94 109 SER A C 1
ATOM 804 O O . SER A 1 109 ? 8.568 -1.298 -6.203 1.00 91.94 109 SER A O 1
ATOM 806 N N . SER A 1 110 ? 8.176 -2.842 -4.610 1.00 95.81 110 SER A N 1
ATOM 807 C CA . SER A 1 110 ? 6.704 -2.855 -4.666 1.00 95.81 110 SER A CA 1
ATOM 808 C C . SER A 1 110 ? 6.043 -1.483 -4.794 1.00 95.81 110 SER A C 1
ATOM 810 O O . SER A 1 110 ? 5.250 -1.295 -5.703 1.00 95.81 110 SER A O 1
ATOM 812 N N . PHE A 1 111 ? 6.394 -0.517 -3.947 1.00 96.75 111 PHE A N 1
ATOM 813 C CA . PHE A 1 111 ? 5.860 0.851 -3.939 1.00 96.75 111 PHE A CA 1
ATOM 814 C C . PHE A 1 111 ? 6.928 1.895 -4.278 1.00 96.75 111 PHE A C 1
ATOM 816 O O . PHE A 1 111 ? 6.798 3.065 -3.912 1.00 96.75 111 PHE A O 1
ATOM 823 N N . MET A 1 112 ? 8.004 1.506 -4.968 1.00 91.94 112 MET A N 1
ATOM 824 C CA . MET A 1 112 ? 9.079 2.447 -5.263 1.00 91.94 112 MET A CA 1
ATOM 825 C C . MET A 1 112 ? 8.546 3.645 -6.067 1.00 91.94 112 MET A C 1
ATOM 827 O O . MET A 1 112 ? 7.824 3.468 -7.048 1.00 91.94 112 MET A O 1
ATOM 831 N N . ARG A 1 113 ? 8.935 4.867 -5.678 1.00 93.50 113 ARG A N 1
ATOM 832 C CA . ARG A 1 113 ? 8.544 6.122 -6.351 1.00 93.50 113 ARG A CA 1
ATOM 833 C C . ARG A 1 113 ? 7.025 6.354 -6.422 1.00 93.50 113 ARG A C 1
ATOM 835 O O . ARG A 1 113 ? 6.560 7.075 -7.306 1.00 93.50 113 ARG A O 1
ATOM 842 N N . CYS A 1 114 ? 6.248 5.844 -5.464 1.00 96.06 114 CYS A N 1
ATOM 843 C CA . CYS A 1 114 ? 4.871 6.302 -5.232 1.00 96.06 114 CYS A CA 1
ATOM 844 C C . CYS A 1 114 ? 4.882 7.711 -4.611 1.00 96.06 114 CYS A C 1
ATOM 846 O O . CYS A 1 114 ? 4.560 7.904 -3.439 1.00 96.06 114 CYS A O 1
ATOM 848 N N . ARG A 1 115 ? 5.310 8.717 -5.382 1.00 94.94 115 ARG A N 1
ATOM 849 C CA . ARG A 1 115 ? 5.664 10.055 -4.868 1.00 94.94 115 ARG A CA 1
ATOM 850 C C . ARG A 1 115 ? 4.508 10.823 -4.238 1.00 94.94 115 ARG A C 1
ATOM 852 O O . ARG A 1 115 ? 4.759 11.787 -3.527 1.00 94.94 115 ARG A O 1
ATOM 859 N N . PHE A 1 116 ? 3.268 10.423 -4.509 1.00 95.69 116 PHE A N 1
ATOM 860 C CA . PHE A 1 116 ? 2.075 11.085 -3.989 1.00 95.69 116 PHE A CA 1
ATOM 861 C C . PHE A 1 116 ? 1.400 10.329 -2.845 1.00 95.69 116 PHE A C 1
ATOM 863 O O . PHE A 1 116 ? 0.470 10.877 -2.254 1.00 95.69 116 PHE A O 1
ATOM 870 N N . LEU A 1 117 ? 1.867 9.121 -2.511 1.00 94.38 117 LEU A N 1
ATOM 871 C CA . LEU A 1 117 ? 1.297 8.302 -1.448 1.00 94.38 117 LEU A CA 1
ATOM 872 C C . LEU A 1 117 ? 1.536 8.986 -0.102 1.00 94.38 117 LEU A C 1
ATOM 874 O O . LEU A 1 117 ? 2.684 9.158 0.295 1.00 94.38 117 LEU A O 1
ATOM 878 N N . LYS A 1 118 ? 0.462 9.396 0.580 1.00 87.62 118 LYS A N 1
ATOM 879 C CA . LYS A 1 118 ? 0.537 10.213 1.807 1.00 87.62 118 LYS A CA 1
ATOM 880 C C . LYS A 1 118 ? 0.543 9.386 3.078 1.00 87.62 118 LYS A C 1
ATOM 882 O O . LYS A 1 118 ? 1.234 9.725 4.040 1.00 87.62 118 LYS A O 1
ATOM 887 N N . SER A 1 119 ? -0.243 8.319 3.091 1.00 82.12 119 SER A N 1
ATOM 888 C CA . SER A 1 119 ? -0.359 7.438 4.239 1.00 82.12 119 SER A CA 1
ATOM 889 C C . SER A 1 119 ? -0.641 6.004 3.829 1.00 82.12 119 SER A C 1
ATOM 891 O O . SER A 1 119 ? -1.224 5.744 2.775 1.00 82.12 119 SER A O 1
ATOM 893 N N . VAL A 1 120 ? -0.210 5.071 4.677 1.00 87.44 120 VAL A N 1
ATOM 894 C CA . VAL A 1 120 ? -0.483 3.641 4.513 1.00 87.44 120 VAL A CA 1
ATOM 895 C C . VAL A 1 120 ? -0.877 3.048 5.854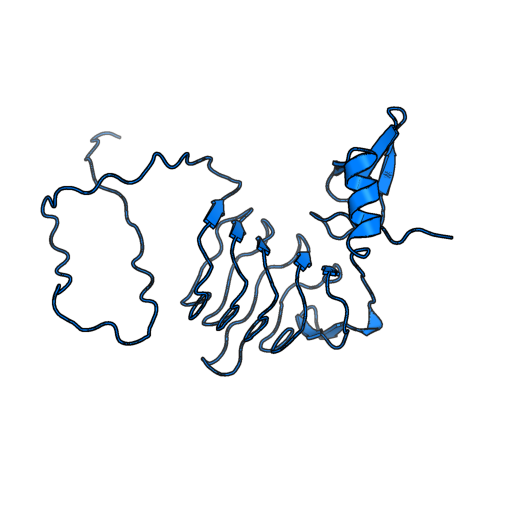 1.00 87.44 120 VAL A C 1
ATOM 897 O O . VAL A 1 120 ? -0.187 3.239 6.857 1.00 87.44 120 VAL A O 1
ATOM 900 N N . ARG A 1 121 ? -1.980 2.303 5.856 1.00 82.88 121 ARG A N 1
ATOM 901 C CA . ARG A 1 121 ? -2.387 1.471 6.982 1.00 82.88 121 ARG A CA 1
ATOM 902 C C . ARG A 1 121 ? -2.138 0.012 6.629 1.00 82.88 121 ARG A C 1
ATOM 904 O O . ARG A 1 121 ? -2.707 -0.508 5.674 1.00 82.88 121 ARG A O 1
ATOM 911 N N . PHE A 1 122 ? -1.281 -0.633 7.403 1.00 86.50 122 PHE A N 1
ATOM 912 C CA . PHE A 1 122 ? -0.929 -2.033 7.252 1.00 86.50 122 PHE A CA 1
ATOM 913 C C . PHE A 1 122 ? -1.879 -2.911 8.080 1.00 86.50 122 PHE A C 1
ATOM 915 O O . PHE A 1 122 ? -2.089 -2.619 9.267 1.00 86.50 122 PHE A O 1
ATOM 922 N N . PRO A 1 123 ? -2.455 -3.964 7.473 1.00 86.06 123 PRO A N 1
ATOM 923 C CA . PRO A 1 123 ? -3.423 -4.836 8.126 1.00 86.06 123 PRO A CA 1
ATOM 924 C C . PRO A 1 123 ? -2.758 -5.679 9.211 1.00 86.06 123 PRO A C 1
ATOM 926 O O . PRO A 1 123 ? -1.531 -5.798 9.271 1.00 86.06 123 PRO A O 1
ATOM 929 N N . LYS A 1 124 ? -3.570 -6.279 10.084 1.00 84.06 124 LYS A N 1
ATOM 930 C CA . LYS A 1 124 ? -3.045 -7.078 11.202 1.00 84.06 124 LYS A CA 1
ATOM 931 C C . LYS A 1 124 ? -2.366 -8.363 10.724 1.00 84.06 124 LYS A C 1
ATOM 933 O O . LYS A 1 124 ? -1.452 -8.846 11.384 1.00 84.06 124 LYS A O 1
ATOM 938 N N . SER A 1 125 ? -2.816 -8.893 9.590 1.00 89.44 125 SER A N 1
ATOM 939 C CA . SER A 1 125 ? -2.279 -10.091 8.942 1.00 89.44 125 SER A CA 1
ATOM 940 C C . SER A 1 125 ? -0.880 -9.917 8.361 1.00 89.44 125 SER A C 1
ATOM 942 O O . SER A 1 125 ? -0.268 -10.910 7.984 1.00 89.44 125 SER A O 1
ATOM 944 N N . LEU A 1 126 ? -0.389 -8.680 8.226 1.00 92.31 126 LEU A N 1
ATOM 945 C CA . LEU A 1 126 ? 0.877 -8.436 7.554 1.00 92.31 126 LEU A CA 1
ATOM 946 C C . LEU A 1 126 ? 2.039 -8.916 8.424 1.00 92.31 126 LEU A C 1
ATOM 948 O O . LEU A 1 126 ? 2.283 -8.385 9.506 1.00 92.31 126 LEU A O 1
ATOM 952 N N . GLU A 1 127 ? 2.792 -9.878 7.906 1.00 92.06 127 GLU A N 1
ATOM 953 C CA . GLU A 1 127 ? 3.931 -10.484 8.592 1.00 92.06 127 GLU A CA 1
ATOM 954 C C . GLU A 1 127 ? 5.261 -9.886 8.137 1.00 92.06 127 GLU A C 1
ATOM 956 O O . GLU A 1 127 ? 6.224 -9.869 8.904 1.00 92.06 127 GLU A O 1
ATOM 961 N N . LYS A 1 128 ? 5.351 -9.393 6.893 1.00 89.88 128 LYS A N 1
ATOM 962 C CA . LYS A 1 128 ? 6.631 -8.957 6.319 1.00 89.88 128 LYS A CA 1
ATOM 963 C C . LYS A 1 128 ? 6.516 -7.785 5.352 1.00 89.88 128 LYS A C 1
ATOM 965 O O . LYS A 1 128 ? 5.700 -7.792 4.431 1.00 89.88 128 LYS A O 1
ATOM 970 N N . ILE A 1 129 ? 7.449 -6.842 5.499 1.00 91.19 129 ILE A N 1
ATOM 971 C CA . ILE A 1 129 ? 7.736 -5.787 4.523 1.00 91.19 129 ILE A CA 1
ATOM 972 C C . ILE A 1 129 ? 9.183 -5.930 4.051 1.00 91.19 129 ILE A C 1
ATOM 974 O O . ILE A 1 129 ? 10.135 -5.888 4.837 1.00 91.19 129 ILE A O 1
ATOM 978 N N . GLY A 1 130 ? 9.347 -6.149 2.750 1.00 85.44 130 GLY A N 1
ATOM 979 C CA . GLY A 1 130 ? 10.647 -6.382 2.146 1.00 85.44 130 GLY A CA 1
ATOM 980 C C . GLY A 1 130 ? 11.492 -5.120 1.958 1.00 85.44 130 GLY A C 1
ATOM 981 O O . GLY A 1 130 ? 11.015 -3.986 1.968 1.00 85.44 130 GLY A O 1
ATOM 982 N N . LYS A 1 131 ? 12.793 -5.343 1.740 1.00 84.31 131 LYS A N 1
ATOM 983 C CA . LYS A 1 131 ? 13.796 -4.289 1.561 1.00 84.31 131 LYS A CA 1
ATOM 984 C C . LYS A 1 131 ? 13.390 -3.302 0.463 1.00 84.31 131 LYS A C 1
ATOM 986 O O . LYS A 1 131 ? 13.004 -3.724 -0.623 1.00 84.31 131 LYS A O 1
ATOM 991 N N . TYR A 1 132 ? 13.506 -2.005 0.737 1.00 84.88 132 TYR A N 1
ATOM 992 C CA . TYR A 1 132 ? 13.186 -0.906 -0.178 1.00 84.88 132 TYR A CA 1
ATOM 993 C C . TYR A 1 132 ? 11.731 -0.855 -0.676 1.00 84.88 132 TYR A C 1
ATOM 995 O O . TYR A 1 132 ? 11.466 -0.121 -1.628 1.00 84.88 132 TYR A O 1
ATOM 1003 N N . ALA A 1 133 ? 10.790 -1.585 -0.056 1.00 89.88 133 ALA A N 1
ATOM 1004 C CA . ALA A 1 133 ? 9.398 -1.673 -0.509 1.00 89.88 133 ALA A CA 1
ATOM 1005 C C . ALA A 1 133 ? 8.754 -0.306 -0.796 1.00 89.88 133 ALA A C 1
ATOM 1007 O O . ALA A 1 133 ? 8.089 -0.175 -1.813 1.00 89.88 133 ALA A O 1
ATOM 1008 N N . PHE A 1 134 ? 9.009 0.710 0.030 1.00 90.12 134 PHE A N 1
ATOM 1009 C CA . PHE A 1 134 ? 8.488 2.079 -0.083 1.00 90.12 134 PHE A CA 1
ATOM 1010 C C . PHE A 1 134 ? 9.593 3.098 -0.396 1.00 90.12 134 PHE A C 1
ATOM 1012 O O . PHE A 1 134 ? 9.550 4.237 0.060 1.00 90.12 134 PHE A O 1
ATOM 1019 N N . CYS A 1 135 ? 10.624 2.699 -1.143 1.00 83.75 135 CYS A N 1
ATOM 1020 C CA . CYS A 1 13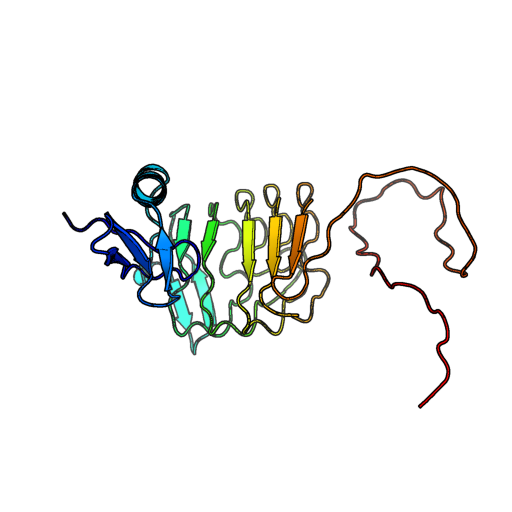5 ? 11.731 3.597 -1.455 1.00 83.75 135 CYS A CA 1
ATOM 1021 C C . CYS A 1 135 ? 11.278 4.802 -2.305 1.00 83.75 135 CYS A C 1
ATOM 1023 O O . CYS A 1 135 ? 10.585 4.625 -3.311 1.00 83.75 135 CYS A O 1
ATOM 1025 N N . ARG A 1 136 ? 11.713 6.022 -1.949 1.00 85.31 136 ARG A N 1
ATOM 1026 C CA . ARG A 1 136 ? 11.401 7.278 -2.676 1.00 85.31 136 ARG A CA 1
ATOM 1027 C C . ARG A 1 136 ? 9.905 7.629 -2.713 1.00 85.31 136 ARG A C 1
ATOM 1029 O O . ARG A 1 136 ? 9.395 8.134 -3.717 1.00 85.31 136 ARG A O 1
ATOM 1036 N N . CYS A 1 137 ? 9.181 7.345 -1.633 1.00 88.25 137 CYS A N 1
ATOM 1037 C CA . CYS A 1 137 ? 7.810 7.819 -1.436 1.00 88.25 137 CYS A CA 1
ATOM 1038 C C . CYS A 1 137 ? 7.821 9.234 -0.832 1.00 88.25 137 CYS A C 1
ATOM 1040 O O . CYS A 1 137 ? 7.667 9.420 0.374 1.00 88.25 137 CYS A O 1
ATOM 1042 N N . ASP A 1 138 ? 8.020 10.239 -1.687 1.00 87.94 138 ASP A N 1
ATOM 1043 C CA . ASP A 1 138 ? 8.306 11.626 -1.282 1.00 87.94 138 ASP A CA 1
ATOM 1044 C C . ASP A 1 138 ? 7.211 12.292 -0.428 1.00 87.94 138 ASP A C 1
ATOM 1046 O O . ASP A 1 138 ? 7.511 13.156 0.399 1.00 87.94 138 ASP A O 1
ATOM 1050 N N . ALA A 1 139 ? 5.946 11.911 -0.625 1.00 91.25 139 ALA A N 1
ATOM 1051 C CA . ALA A 1 139 ? 4.805 12.447 0.116 1.00 91.25 139 ALA A CA 1
ATOM 1052 C C . ALA A 1 139 ? 4.390 11.608 1.331 1.00 91.25 139 ALA A C 1
ATOM 1054 O O . ALA A 1 139 ? 3.457 12.015 2.021 1.00 91.25 139 ALA A O 1
ATOM 1055 N N . LEU A 1 140 ? 5.042 10.472 1.601 1.00 85.12 140 LEU A N 1
ATOM 1056 C CA . LEU A 1 140 ? 4.616 9.572 2.669 1.00 85.12 140 LEU A CA 1
ATOM 1057 C C . LEU A 1 140 ? 4.901 10.219 4.021 1.00 85.12 140 LEU A C 1
ATOM 1059 O O . LEU A 1 140 ? 6.053 10.370 4.409 1.00 85.12 140 LEU A O 1
ATOM 1063 N N . GLU A 1 141 ? 3.848 10.609 4.733 1.00 78.88 141 GLU A N 1
ATOM 1064 C CA . GLU A 1 141 ? 3.935 11.325 6.008 1.00 78.88 141 GLU A CA 1
ATOM 1065 C C . GLU A 1 141 ? 3.664 10.423 7.208 1.00 78.88 141 GLU A C 1
ATOM 1067 O O . GLU A 1 141 ? 4.240 10.623 8.285 1.00 78.88 141 GLU A O 1
ATOM 1072 N N . GLN A 1 142 ? 2.779 9.442 7.026 1.00 77.88 142 GLN A N 1
ATOM 1073 C CA . GLN A 1 142 ? 2.270 8.614 8.106 1.00 77.88 142 GLN A CA 1
ATOM 1074 C C . GLN A 1 142 ? 2.133 7.151 7.697 1.00 77.88 142 GLN A C 1
ATOM 1076 O O . GLN A 1 142 ? 1.556 6.832 6.662 1.00 77.88 142 GLN A O 1
ATOM 1081 N N . ILE A 1 143 ? 2.556 6.257 8.584 1.00 82.12 143 ILE A N 1
ATOM 1082 C CA . ILE A 1 143 ? 2.217 4.838 8.509 1.00 82.12 143 ILE A CA 1
ATOM 1083 C C . ILE A 1 143 ? 1.563 4.365 9.805 1.00 82.12 143 ILE A C 1
ATOM 1085 O O . ILE A 1 143 ? 1.874 4.847 10.898 1.00 82.12 143 ILE A O 1
ATOM 1089 N N . GLU A 1 144 ? 0.635 3.428 9.676 1.00 79.38 144 GLU A N 1
ATOM 1090 C CA . GLU A 1 144 ? -0.048 2.783 10.793 1.00 79.38 144 GLU A CA 1
ATOM 1091 C C . GLU A 1 144 ? 0.038 1.266 10.632 1.00 79.38 144 GLU A C 1
ATOM 1093 O O . GLU A 1 144 ? -0.312 0.735 9.585 1.00 79.38 144 GLU A O 1
ATOM 1098 N N . PHE A 1 145 ? 0.471 0.568 11.674 1.00 78.94 145 PHE A N 1
ATOM 1099 C CA . PHE A 1 145 ? 0.529 -0.884 11.733 1.00 78.94 145 PHE A CA 1
ATOM 1100 C C . PHE A 1 145 ? -0.568 -1.422 12.645 1.00 78.94 145 PHE A C 1
ATOM 1102 O O . PHE A 1 145 ? -0.641 -1.052 13.816 1.00 78.94 145 PHE A O 1
ATOM 1109 N N . CYS A 1 146 ? -1.405 -2.325 12.133 1.00 79.75 146 CYS A N 1
ATOM 1110 C CA . CYS A 1 146 ? -2.366 -3.065 12.958 1.00 79.75 146 CYS A CA 1
ATOM 1111 C C . CYS A 1 146 ? -1.778 -4.363 13.546 1.00 79.75 146 CYS A C 1
ATOM 1113 O O . CYS A 1 146 ? -2.425 -5.010 14.370 1.00 79.75 146 CYS A O 1
ATOM 1115 N N . GLY A 1 147 ? -0.564 -4.729 13.125 1.00 77.88 147 GLY A N 1
ATOM 1116 C CA . GLY A 1 147 ? 0.232 -5.852 13.617 1.00 77.88 147 GLY A CA 1
ATOM 1117 C C . GLY A 1 147 ? 1.696 -5.450 13.820 1.00 77.88 147 GLY A C 1
ATOM 1118 O O . GLY A 1 147 ? 2.012 -4.267 13.926 1.00 77.88 147 GLY A O 1
ATOM 1119 N N . GLU A 1 148 ? 2.590 -6.433 13.862 1.00 83.44 148 GLU A N 1
ATOM 1120 C CA . GLU A 1 148 ? 4.030 -6.230 14.077 1.00 83.44 148 GLU A CA 1
ATOM 1121 C C . GLU A 1 148 ? 4.830 -6.947 12.972 1.00 83.44 148 GLU A C 1
ATOM 1123 O O . GLU A 1 148 ? 5.424 -7.996 13.225 1.00 83.44 148 GLU A O 1
ATOM 1128 N N . PRO A 1 149 ? 4.819 -6.439 11.721 1.00 82.38 149 PRO A N 1
ATOM 1129 C CA . PRO A 1 149 ? 5.528 -7.091 10.627 1.00 82.38 149 PRO A CA 1
ATOM 1130 C C . PRO A 1 149 ? 7.045 -7.008 10.819 1.00 82.38 149 PRO A C 1
ATOM 1132 O O . PRO A 1 149 ? 7.582 -5.997 11.276 1.00 82.38 149 PRO A O 1
ATOM 1135 N N . ALA A 1 150 ? 7.760 -8.031 10.360 1.00 79.06 150 ALA A N 1
ATOM 1136 C CA . ALA A 1 150 ? 9.199 -7.952 10.171 1.00 79.06 150 ALA A CA 1
ATOM 1137 C C . ALA A 1 150 ? 9.517 -6.927 9.070 1.00 79.06 150 ALA A C 1
ATOM 1139 O O . ALA A 1 150 ? 9.052 -7.051 7.931 1.00 79.06 150 ALA A O 1
ATOM 1140 N N . MET A 1 151 ? 10.323 -5.918 9.402 1.00 72.31 151 MET A N 1
ATOM 1141 C CA . MET A 1 151 ? 10.675 -4.823 8.496 1.00 72.31 151 MET A CA 1
ATOM 1142 C C . MET A 1 151 ? 12.172 -4.829 8.185 1.00 72.31 151 MET A C 1
ATOM 1144 O O . MET A 1 151 ? 13.005 -4.799 9.088 1.00 72.31 151 MET A O 1
ATOM 1148 N N . ALA A 1 152 ? 12.513 -4.827 6.896 1.00 72.44 152 ALA A N 1
ATOM 1149 C CA . ALA A 1 152 ? 13.857 -4.486 6.422 1.00 72.44 152 ALA A CA 1
ATOM 1150 C C . ALA A 1 152 ? 13.991 -2.957 6.227 1.00 72.44 152 ALA A C 1
ATOM 1152 O O . ALA A 1 152 ? 13.088 -2.214 6.611 1.00 72.44 152 ALA A O 1
ATOM 1153 N N . GLU A 1 153 ? 15.066 -2.484 5.574 1.00 77.94 153 GLU A N 1
ATOM 1154 C CA . GLU A 1 153 ? 15.271 -1.092 5.104 1.00 77.94 153 GLU A CA 1
ATOM 1155 C C . GLU A 1 153 ? 14.179 -0.653 4.093 1.00 77.94 153 GLU A C 1
ATOM 1157 O O . GLU A 1 153 ? 14.430 -0.458 2.906 1.00 77.94 153 GLU A O 1
ATOM 1162 N N . SER A 1 154 ? 12.924 -0.579 4.526 1.00 79.25 154 SER A N 1
ATOM 1163 C CA . SER A 1 154 ? 11.751 -0.573 3.644 1.00 79.25 154 SER A CA 1
ATOM 1164 C C . SER A 1 154 ? 11.329 0.837 3.239 1.00 79.25 154 SER A C 1
ATOM 1166 O O . SER A 1 154 ? 10.832 1.016 2.133 1.00 79.25 154 SER A O 1
ATOM 1168 N N . PHE A 1 155 ? 11.573 1.838 4.091 1.00 83.81 155 PHE A N 1
ATOM 1169 C CA . PHE A 1 155 ? 11.131 3.232 3.920 1.00 83.81 155 PHE A CA 1
ATOM 1170 C C . PHE A 1 155 ? 12.302 4.194 3.642 1.00 83.81 155 PHE A C 1
ATOM 1172 O O . PHE A 1 155 ? 12.365 5.299 4.177 1.00 83.81 155 PHE A O 1
ATOM 1179 N N . VAL A 1 156 ? 13.271 3.765 2.828 1.00 78.88 156 VAL A N 1
ATOM 1180 C CA . VAL A 1 156 ? 14.440 4.585 2.457 1.00 78.88 156 VAL A CA 1
ATOM 1181 C C . VAL A 1 156 ? 14.024 5.747 1.551 1.00 78.88 156 VAL A C 1
ATOM 1183 O O . VAL A 1 156 ? 13.193 5.575 0.662 1.00 78.88 156 VAL A O 1
ATOM 1186 N N . ASP A 1 157 ? 14.612 6.927 1.745 1.00 79.25 157 ASP A N 1
ATOM 1187 C CA . ASP A 1 157 ? 14.294 8.143 0.982 1.00 79.25 157 ASP A CA 1
ATOM 1188 C C . ASP A 1 157 ? 12.809 8.531 1.052 1.00 79.25 157 ASP A C 1
ATOM 1190 O O . ASP A 1 157 ? 12.205 8.931 0.061 1.00 79.25 157 ASP A O 1
ATOM 1194 N N . CYS A 1 158 ? 12.214 8.412 2.241 1.00 78.69 158 CYS A N 1
ATOM 1195 C CA . CYS A 1 158 ? 10.893 8.954 2.564 1.00 78.69 158 CYS A CA 1
ATOM 1196 C C . CYS A 1 158 ? 11.055 10.237 3.404 1.00 78.69 158 CYS A C 1
ATOM 1198 O O . CYS A 1 158 ? 10.898 10.193 4.625 1.00 78.69 158 CYS A O 1
ATOM 1200 N N . PRO A 1 159 ? 11.389 11.393 2.797 1.00 81.06 159 PRO A N 1
ATOM 1201 C CA . PRO A 1 159 ? 11.811 12.595 3.525 1.00 81.06 159 PRO A CA 1
ATOM 1202 C C . PRO A 1 159 ? 10.721 13.230 4.392 1.00 81.06 159 PRO A C 1
ATOM 1204 O O . PRO A 1 159 ? 11.030 14.034 5.269 1.00 81.06 159 PRO A O 1
ATOM 1207 N N . ARG A 1 160 ? 9.449 12.902 4.143 1.00 79.06 160 ARG A N 1
ATOM 1208 C CA . ARG A 1 160 ? 8.305 13.440 4.888 1.00 79.06 160 ARG A CA 1
ATOM 1209 C C . ARG A 1 160 ? 7.764 12.495 5.955 1.00 79.06 160 ARG A C 1
ATOM 1211 O O . ARG A 1 160 ? 6.887 12.915 6.712 1.00 79.06 160 ARG A O 1
ATOM 1218 N N . LEU A 1 161 ? 8.281 11.267 6.050 1.00 77.81 161 LEU A N 1
ATOM 1219 C CA . LEU A 1 161 ? 7.768 10.277 6.991 1.00 77.81 161 LEU A CA 1
ATOM 1220 C C . LEU A 1 161 ? 8.114 10.714 8.413 1.00 77.81 161 LEU A C 1
ATOM 1222 O O . LEU A 1 161 ? 9.266 10.681 8.832 1.00 77.81 161 LEU A O 1
ATOM 1226 N N . ARG A 1 162 ? 7.088 11.142 9.148 1.00 79.31 162 ARG A N 1
ATOM 1227 C CA . ARG A 1 162 ? 7.215 11.750 10.482 1.00 79.31 162 ARG A CA 1
ATOM 1228 C C . ARG A 1 162 ? 6.411 11.027 11.550 1.00 79.31 162 ARG A C 1
ATOM 1230 O O . ARG A 1 162 ? 6.534 11.335 12.731 1.00 79.31 162 ARG A O 1
ATOM 1237 N N . THR A 1 163 ? 5.514 10.128 11.155 1.00 74.81 163 THR A N 1
ATOM 1238 C CA . THR A 1 163 ? 4.601 9.462 12.083 1.00 74.81 163 THR A CA 1
ATOM 1239 C C . THR A 1 163 ? 4.509 7.977 11.775 1.00 74.81 163 THR A C 1
ATOM 1241 O O . THR A 1 163 ? 4.097 7.580 10.690 1.00 74.81 163 THR A O 1
ATOM 1244 N N . VAL A 1 164 ? 4.835 7.164 12.776 1.00 79.06 164 VAL A N 1
ATOM 1245 C CA . VAL A 1 164 ? 4.644 5.713 12.776 1.00 79.06 164 VAL A CA 1
ATOM 1246 C C . VAL A 1 164 ? 3.736 5.378 13.952 1.00 79.06 164 VAL A C 1
ATOM 1248 O O . VAL A 1 164 ? 4.022 5.772 15.082 1.00 79.06 164 VAL A O 1
ATOM 1251 N N . ARG A 1 165 ? 2.619 4.697 13.694 1.00 75.00 165 ARG A N 1
ATOM 1252 C CA . ARG A 1 165 ? 1.660 4.273 14.724 1.00 75.00 165 ARG A CA 1
ATOM 1253 C C . ARG A 1 165 ? 1.545 2.760 14.753 1.00 75.00 165 ARG A C 1
ATOM 1255 O O . ARG A 1 165 ? 1.561 2.133 13.703 1.00 75.00 165 ARG A O 1
ATOM 1262 N N . TYR A 1 166 ? 1.344 2.207 15.942 1.00 75.06 166 TYR A N 1
ATOM 1263 C CA . TYR A 1 166 ? 0.982 0.807 16.143 1.00 75.06 166 TYR A CA 1
ATOM 1264 C C . TYR A 1 166 ? -0.370 0.766 16.852 1.00 75.06 166 TYR A C 1
ATOM 1266 O O . TYR A 1 166 ? -0.511 1.307 17.949 1.00 75.06 166 TYR A O 1
ATOM 1274 N N . ALA A 1 167 ? -1.375 0.155 16.229 1.00 64.94 167 ALA A N 1
ATOM 1275 C CA . ALA A 1 167 ? -2.734 0.089 16.766 1.00 64.94 167 ALA A CA 1
ATOM 1276 C C . ALA A 1 167 ? -2.800 -0.697 18.089 1.00 64.94 167 ALA A C 1
ATOM 1278 O O . ALA A 1 167 ? -3.702 -0.481 18.895 1.00 64.94 167 ALA A O 1
ATOM 1279 N N . SER A 1 168 ? -1.836 -1.587 18.336 1.00 53.62 168 SER A N 1
ATOM 1280 C CA . SER A 1 168 ? -1.801 -2.471 19.503 1.00 53.62 168 SER A CA 1
ATOM 1281 C C . SER A 1 168 ? -1.186 -1.863 20.768 1.00 53.62 168 SER A C 1
ATOM 1283 O O . SER A 1 168 ? -1.322 -2.487 21.818 1.00 53.62 168 SER A O 1
ATOM 1285 N N . ARG A 1 169 ? -0.564 -0.673 20.747 1.00 43.75 169 ARG A N 1
ATOM 1286 C CA . ARG A 1 169 ? -0.084 0.016 21.967 1.00 43.75 169 ARG A CA 1
ATOM 1287 C C . ARG A 1 169 ? -0.073 1.534 21.772 1.00 43.75 169 ARG A C 1
ATOM 1289 O O . ARG A 1 169 ? 0.701 2.065 20.982 1.00 43.75 169 ARG A O 1
ATOM 1296 N N . VAL A 1 170 ? -0.921 2.240 22.520 1.00 33.09 170 VAL A N 1
ATOM 1297 C CA . VAL A 1 170 ? -0.924 3.709 22.574 1.00 33.09 170 VAL A CA 1
ATOM 1298 C C . VAL A 1 170 ? 0.358 4.177 23.271 1.00 33.09 170 VAL A C 1
ATOM 1300 O O . VAL A 1 170 ? 0.465 4.067 24.489 1.00 33.09 170 VAL A O 1
ATOM 1303 N N . PHE A 1 171 ? 1.314 4.725 22.521 1.00 36.94 171 PHE A N 1
ATOM 1304 C CA . PHE A 1 171 ? 2.401 5.531 23.082 1.00 36.94 171 PHE A CA 1
ATOM 1305 C C . PHE A 1 171 ? 2.141 7.006 22.763 1.00 36.94 171 PHE A C 1
ATOM 1307 O O . PHE A 1 171 ? 2.082 7.414 21.603 1.00 36.94 171 PHE A O 1
ATOM 1314 N N . ILE A 1 172 ? 1.947 7.804 23.813 1.00 32.91 172 ILE A N 1
ATOM 1315 C CA . ILE A 1 172 ? 1.890 9.266 23.743 1.00 32.91 172 ILE A CA 1
ATOM 1316 C C . ILE A 1 172 ? 3.334 9.765 23.661 1.00 32.91 172 ILE A C 1
ATOM 1318 O O . ILE A 1 172 ? 4.147 9.384 24.497 1.00 32.91 172 ILE A O 1
ATOM 1322 N N . VAL A 1 173 ? 3.652 10.622 22.689 1.00 38.78 173 VAL A N 1
ATOM 1323 C CA . VAL A 1 173 ? 4.967 11.273 22.578 1.00 38.78 173 VAL A CA 1
ATOM 1324 C C . VAL A 1 173 ? 4.871 12.676 23.193 1.00 38.78 173 VAL A C 1
ATOM 1326 O O . VAL A 1 173 ? 4.218 13.540 22.600 1.00 38.78 173 VAL A O 1
ATOM 1329 N N . PRO A 1 174 ? 5.474 12.959 24.364 1.00 29.31 174 PRO A N 1
ATOM 1330 C CA . PRO A 1 174 ? 5.642 14.325 24.834 1.00 29.31 174 PRO A CA 1
ATOM 1331 C C . PRO A 1 174 ? 6.818 14.981 24.099 1.00 29.31 174 PRO A C 1
ATOM 1333 O O . PRO A 1 174 ? 7.796 14.329 23.743 1.00 29.31 174 PRO A O 1
ATOM 1336 N N . LYS A 1 175 ? 6.689 16.288 23.866 1.00 30.25 175 LYS A N 1
ATOM 1337 C CA . LYS A 1 175 ? 7.633 17.151 23.143 1.00 30.25 175 LYS A CA 1
ATOM 1338 C C . LYS A 1 175 ? 9.112 16.916 23.483 1.00 30.25 175 LYS A C 1
ATOM 1340 O O . LYS A 1 175 ? 9.493 16.842 24.646 1.00 30.25 175 LYS A O 1
ATOM 1345 N N . PHE A 1 176 ? 9.908 16.981 22.417 1.00 30.98 176 PHE A N 1
ATOM 1346 C CA . PHE A 1 176 ? 11.355 17.177 22.377 1.00 30.98 176 PHE A CA 1
ATOM 1347 C C . PHE A 1 176 ? 11.842 18.182 23.438 1.00 30.98 176 PHE A C 1
ATOM 1349 O O . PHE A 1 176 ? 11.403 19.336 23.463 1.00 30.98 176 PHE A O 1
ATOM 1356 N N . ARG A 1 177 ? 12.790 17.754 24.271 1.00 29.41 177 ARG A N 1
ATOM 1357 C CA . ARG A 1 177 ? 13.747 18.622 24.960 1.00 29.41 177 ARG A CA 1
ATOM 1358 C C . ARG A 1 177 ? 15.123 18.020 24.716 1.00 29.41 177 ARG A C 1
ATOM 1360 O O . ARG A 1 177 ? 15.349 16.851 25.009 1.00 29.41 177 ARG A O 1
ATOM 1367 N N . GLU A 1 178 ? 15.984 18.831 24.124 1.00 44.69 178 GLU A N 1
ATOM 1368 C CA . GLU A 1 178 ? 17.424 18.629 24.083 1.00 44.69 178 GLU A CA 1
ATOM 1369 C C . GLU A 1 178 ? 17.914 18.567 25.532 1.00 44.69 178 GLU A C 1
ATOM 1371 O O . GLU A 1 178 ? 17.705 19.525 26.270 1.00 44.69 178 GLU A O 1
ATOM 1376 N N . ASP A 1 179 ? 18.422 17.418 25.977 1.00 31.45 179 ASP A N 1
ATOM 1377 C CA . ASP A 1 179 ? 19.721 17.348 26.650 1.00 31.45 179 ASP A CA 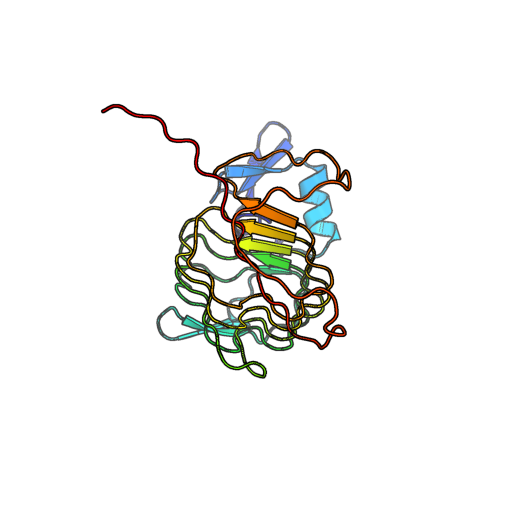1
ATOM 1378 C C . ASP A 1 179 ? 20.053 15.960 27.217 1.00 31.45 179 ASP A C 1
ATOM 1380 O O . ASP A 1 179 ? 19.215 15.231 27.743 1.00 31.45 179 ASP A O 1
ATOM 1384 N N . LEU A 1 180 ? 21.361 15.708 27.173 1.00 27.92 180 LEU A N 1
ATOM 1385 C CA . LEU A 1 180 ? 22.168 14.814 28.002 1.00 27.92 180 LEU A CA 1
ATOM 1386 C C . LEU A 1 180 ? 22.165 13.297 27.737 1.00 27.92 180 LEU A C 1
ATOM 1388 O O . LEU A 1 180 ? 21.419 12.492 28.283 1.00 27.92 180 LEU A O 1
ATOM 1392 N N . SER A 1 181 ? 23.206 12.933 26.990 1.00 33.66 181 SER A N 1
ATOM 1393 C CA . SER A 1 181 ? 24.041 11.741 27.136 1.00 33.66 181 SER A CA 1
ATOM 1394 C C . SER A 1 181 ? 24.167 11.187 28.563 1.00 33.66 181 SER A C 1
ATOM 1396 O O . SER A 1 181 ? 24.712 11.863 29.436 1.00 33.66 181 SER A O 1
ATOM 1398 N N . LEU A 1 182 ? 23.851 9.901 28.742 1.00 26.91 182 LEU A N 1
ATOM 1399 C CA . LEU A 1 182 ? 24.481 9.038 29.744 1.00 26.91 182 LEU A CA 1
ATOM 1400 C C . LEU A 1 182 ? 24.813 7.684 29.107 1.00 26.91 182 LEU A C 1
ATOM 1402 O O . LEU A 1 182 ? 24.000 7.082 28.411 1.00 26.91 182 LEU A O 1
ATOM 1406 N N . GLY A 1 183 ? 26.069 7.278 29.288 1.00 30.12 183 GLY A N 1
ATOM 1407 C CA . GLY A 1 183 ? 26.727 6.216 28.544 1.00 30.12 183 GLY A CA 1
ATOM 1408 C C . GLY A 1 183 ? 26.123 4.830 28.747 1.00 30.12 183 GLY A C 1
ATOM 1409 O O . GLY A 1 183 ? 26.268 4.218 29.799 1.00 30.12 183 GLY A O 1
ATOM 1410 N N . LEU A 1 184 ? 25.578 4.291 27.664 1.00 24.80 184 LEU A N 1
ATOM 1411 C CA . LEU A 1 184 ? 25.712 2.885 27.308 1.00 24.80 184 LEU A CA 1
ATOM 1412 C C . LEU A 1 184 ? 26.385 2.886 25.937 1.00 24.80 184 LEU A C 1
ATOM 1414 O O . LEU A 1 184 ? 25.926 3.570 25.027 1.00 24.80 184 LEU A O 1
ATOM 1418 N N . GLY A 1 185 ? 27.547 2.242 25.842 1.00 28.36 185 GLY A N 1
ATOM 1419 C CA . GLY A 1 185 ? 28.487 2.386 24.733 1.00 28.36 185 GLY A CA 1
ATOM 1420 C C . GLY A 1 185 ? 27.924 1.994 23.368 1.00 28.36 185 GLY A C 1
ATOM 1421 O O . GLY A 1 185 ? 28.143 0.881 22.906 1.00 28.36 185 GLY A O 1
ATOM 1422 N N . LEU A 1 186 ? 27.285 2.947 22.696 1.00 24.38 186 LEU A N 1
ATOM 1423 C CA . LEU A 1 186 ? 27.112 2.983 21.252 1.00 24.38 186 LEU A CA 1
ATOM 1424 C C . LEU A 1 186 ? 27.773 4.274 20.765 1.00 24.38 186 LEU A C 1
ATOM 1426 O O . LEU A 1 186 ? 27.245 5.374 20.906 1.00 24.38 186 LEU A O 1
ATOM 1430 N N . SER A 1 187 ? 29.003 4.131 20.281 1.00 23.53 187 SER A N 1
ATOM 1431 C CA . SER A 1 187 ? 29.739 5.197 19.612 1.00 23.53 187 SER A CA 1
ATOM 1432 C C . SER A 1 187 ? 29.060 5.489 18.275 1.00 23.53 187 SER A C 1
ATOM 1434 O O . SER A 1 187 ? 29.162 4.677 17.358 1.00 23.53 187 SER A O 1
ATOM 1436 N N . PHE A 1 188 ? 28.425 6.653 18.154 1.00 28.05 188 PHE A N 1
ATOM 1437 C CA . PHE A 1 188 ? 28.130 7.265 16.863 1.00 28.05 188 PHE A CA 1
ATOM 1438 C C . PHE A 1 188 ? 28.950 8.548 16.755 1.00 28.05 188 PHE A C 1
ATOM 1440 O O . PHE A 1 188 ? 28.808 9.478 17.553 1.00 28.05 188 PHE A O 1
ATOM 1447 N N . ASP A 1 189 ? 29.881 8.500 15.809 1.00 28.69 189 ASP A N 1
ATOM 1448 C CA . ASP A 1 189 ? 30.786 9.569 15.414 1.00 28.69 189 ASP A CA 1
ATOM 1449 C C . ASP A 1 189 ? 29.977 10.803 14.984 1.00 28.69 189 ASP A C 1
ATOM 1451 O O . ASP A 1 189 ? 28.998 10.690 14.244 1.00 28.69 189 ASP A O 1
ATOM 1455 N N . LYS A 1 190 ? 30.347 11.974 15.506 1.00 36.28 190 LYS A N 1
ATOM 1456 C CA . LYS A 1 190 ? 29.562 13.215 15.409 1.00 36.28 190 LYS A CA 1
ATOM 1457 C C . LYS A 1 190 ? 30.031 14.136 14.286 1.00 36.28 190 LYS A C 1
ATOM 1459 O O . LYS A 1 190 ? 29.412 15.173 14.088 1.00 36.28 190 LYS A O 1
ATOM 1464 N N . ASP A 1 191 ? 31.056 13.745 13.529 1.00 35.50 191 ASP A N 1
ATOM 1465 C CA . ASP A 1 191 ? 31.655 14.608 12.504 1.00 35.50 191 ASP A CA 1
ATOM 1466 C C . ASP A 1 191 ? 31.641 14.009 11.084 1.00 35.50 191 ASP A C 1
ATOM 1468 O O . ASP A 1 191 ? 32.343 14.483 10.188 1.00 35.50 191 ASP A O 1
ATOM 1472 N N . ALA A 1 192 ? 30.794 13.012 10.810 1.00 30.06 192 ALA A N 1
ATOM 1473 C CA . ALA A 1 192 ? 30.591 12.544 9.441 1.00 30.06 192 ALA A CA 1
ATOM 1474 C C . ALA A 1 192 ? 29.567 13.440 8.706 1.00 30.06 192 ALA A C 1
ATOM 1476 O O . ALA A 1 192 ? 28.402 13.501 9.108 1.00 30.06 192 ALA A O 1
ATOM 1477 N N . PRO A 1 193 ? 29.946 14.132 7.612 1.00 25.75 193 PRO A N 1
ATOM 1478 C CA . PRO A 1 193 ? 29.016 14.957 6.854 1.00 25.75 193 PRO A CA 1
ATOM 1479 C C . PRO A 1 193 ? 27.901 14.079 6.293 1.00 25.75 193 PRO A C 1
ATOM 1481 O O . PRO A 1 193 ? 28.174 13.028 5.710 1.00 25.75 193 PRO A O 1
ATOM 1484 N N . VAL A 1 194 ? 26.657 14.538 6.453 1.00 34.91 194 VAL A N 1
ATOM 1485 C CA . VAL A 1 194 ? 25.439 13.916 5.923 1.00 34.91 194 VAL A CA 1
ATOM 1486 C C . VAL A 1 194 ? 25.661 13.507 4.468 1.00 34.91 194 VAL A C 1
ATOM 1488 O O . VAL A 1 194 ? 25.596 14.321 3.546 1.00 34.91 194 VAL A O 1
ATOM 1491 N N . LYS A 1 195 ? 25.919 12.219 4.258 1.00 27.98 195 LYS A N 1
ATOM 1492 C CA . LYS A 1 195 ? 25.784 11.570 2.963 1.00 27.98 195 LYS A CA 1
ATOM 1493 C C . LYS A 1 195 ? 24.595 10.641 3.074 1.00 27.98 195 LY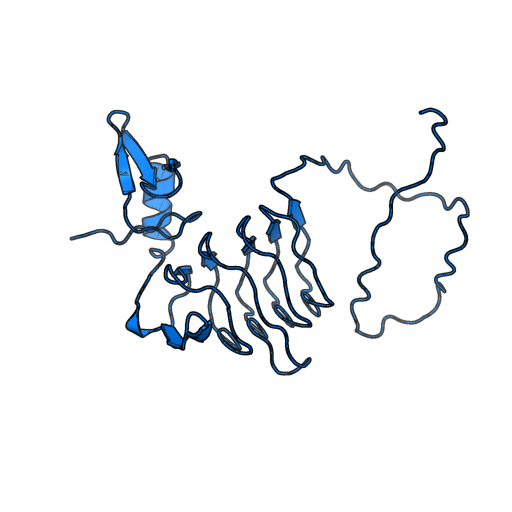S A C 1
ATOM 1495 O O . LYS A 1 195 ? 24.595 9.719 3.879 1.00 27.98 195 LYS A O 1
ATOM 1500 N N . SER A 1 196 ? 23.585 10.971 2.276 1.00 36.66 196 SER A N 1
ATOM 1501 C CA . SER A 1 196 ? 22.436 10.152 1.900 1.00 36.66 196 SER A CA 1
ATOM 1502 C C . SER A 1 196 ? 22.617 8.666 2.214 1.00 36.66 196 SER A C 1
ATOM 1504 O O . SER A 1 196 ? 23.380 7.994 1.523 1.00 36.66 196 SER A O 1
ATOM 1506 N N . ASN A 1 197 ? 21.940 8.190 3.254 1.00 28.69 197 ASN A N 1
ATOM 1507 C CA . ASN A 1 197 ? 21.390 6.844 3.395 1.00 28.69 197 ASN A CA 1
ATOM 1508 C C . ASN A 1 197 ? 20.765 6.771 4.788 1.00 28.69 197 ASN A C 1
ATOM 1510 O O . ASN A 1 197 ? 21.456 6.877 5.795 1.00 28.69 197 ASN A O 1
ATOM 1514 N N . TYR A 1 198 ? 19.441 6.642 4.832 1.00 34.75 198 TYR A N 1
ATOM 1515 C CA . TYR A 1 198 ? 18.677 6.473 6.062 1.00 34.75 198 TYR A CA 1
ATOM 1516 C C . TYR A 1 198 ? 19.140 5.202 6.783 1.00 34.75 198 TYR A C 1
ATOM 1518 O O . TYR A 1 198 ? 18.737 4.094 6.429 1.00 34.75 198 TYR A O 1
ATOM 1526 N N . GLN A 1 199 ? 19.996 5.364 7.788 1.00 31.08 199 GLN A N 1
ATOM 1527 C CA . GLN A 1 199 ? 20.256 4.341 8.785 1.00 31.08 199 GLN A CA 1
ATOM 1528 C C . GLN A 1 199 ? 19.067 4.389 9.747 1.00 31.08 199 GLN A C 1
ATOM 1530 O O . GLN A 1 199 ? 18.886 5.351 10.489 1.00 31.08 199 GLN A O 1
ATOM 1535 N N . PHE A 1 200 ? 18.176 3.402 9.651 1.00 30.83 200 PHE A N 1
ATOM 1536 C CA . PHE A 1 200 ? 17.174 3.190 10.687 1.00 30.83 200 PHE A CA 1
ATOM 1537 C C . PHE A 1 200 ? 17.926 2.719 11.927 1.00 30.83 200 PHE A C 1
ATOM 1539 O O . PHE A 1 200 ? 18.192 1.526 12.074 1.00 30.83 200 PHE A O 1
ATOM 1546 N N . ASP A 1 201 ? 18.305 3.651 12.796 1.00 30.27 201 ASP A N 1
ATOM 1547 C CA . ASP A 1 201 ? 18.747 3.291 14.133 1.00 30.27 201 ASP A CA 1
ATOM 1548 C C . ASP A 1 201 ? 17.540 2.698 14.857 1.00 30.27 201 ASP A C 1
ATOM 1550 O O . ASP A 1 201 ? 16.561 3.373 15.186 1.00 30.27 201 ASP A O 1
ATOM 1554 N N . ALA A 1 202 ? 17.583 1.379 15.019 1.00 30.28 202 ALA A N 1
ATOM 1555 C CA . ALA A 1 202 ? 16.660 0.643 15.854 1.00 30.28 202 ALA A CA 1
ATOM 1556 C C . ALA A 1 202 ? 16.628 1.290 17.246 1.00 30.28 202 ALA A C 1
ATOM 1558 O O . ALA A 1 202 ? 17.646 1.359 17.935 1.00 30.28 202 ALA A O 1
ATOM 1559 N N . ILE A 1 203 ? 15.452 1.754 17.672 1.00 30.30 203 ILE A N 1
ATOM 1560 C CA . ILE A 1 203 ? 15.257 2.242 19.035 1.00 30.30 203 ILE A CA 1
ATOM 1561 C C . ILE A 1 203 ? 15.021 1.022 19.929 1.00 30.30 203 ILE A C 1
ATOM 1563 O O . ILE A 1 203 ? 13.927 0.462 19.976 1.00 30.30 203 ILE A O 1
ATOM 1567 N N . TYR A 1 204 ? 16.074 0.614 20.631 1.00 33.66 204 TYR A N 1
ATOM 1568 C CA . TYR A 1 204 ? 15.997 -0.217 21.830 1.00 33.66 204 TYR A CA 1
ATOM 1569 C C . TYR A 1 204 ? 15.652 0.671 23.034 1.00 33.66 204 TYR A C 1
ATOM 1571 O O . TYR A 1 204 ? 16.105 1.814 23.097 1.00 33.66 204 TYR A O 1
ATOM 1579 N N . VAL A 1 205 ? 14.904 0.155 24.019 1.00 35.56 205 VAL A N 1
ATOM 1580 C CA . VAL A 1 205 ? 14.689 0.856 25.300 1.00 35.56 205 VAL A CA 1
ATOM 1581 C C . VAL A 1 205 ? 15.127 -0.001 26.492 1.00 35.56 205 VAL A C 1
ATOM 1583 O O . VAL A 1 205 ? 14.575 -1.067 26.747 1.00 35.56 205 VAL A O 1
ATOM 1586 N N . ASN A 1 206 ? 16.140 0.545 27.173 1.00 28.59 206 ASN A N 1
ATOM 1587 C CA . ASN A 1 206 ? 16.649 0.406 28.542 1.00 28.59 206 ASN A CA 1
ATOM 1588 C C . ASN A 1 206 ? 16.299 -0.824 29.386 1.00 28.59 206 ASN A C 1
ATOM 1590 O O . ASN A 1 206 ? 15.175 -1.016 29.845 1.00 28.59 206 ASN A O 1
ATOM 1594 N N . GLY A 1 207 ? 17.365 -1.533 29.763 1.00 32.41 207 GLY A N 1
ATOM 1595 C CA . GLY A 1 207 ? 17.382 -2.329 30.974 1.00 32.41 207 GLY A CA 1
ATOM 1596 C C . GLY A 1 207 ? 17.231 -1.453 32.216 1.00 32.41 207 GLY A C 1
ATOM 1597 O O . GLY A 1 207 ? 18.092 -0.633 32.516 1.00 32.41 207 GLY A O 1
ATOM 1598 N N . GLU A 1 208 ? 16.197 -1.736 32.993 1.00 26.52 208 GLU A N 1
ATOM 1599 C CA . GLU A 1 208 ? 16.369 -1.900 34.429 1.00 26.52 208 GLU A CA 1
ATOM 1600 C C . GLU A 1 208 ? 16.109 -3.370 34.756 1.00 26.52 208 GLU A C 1
ATOM 1602 O O . GLU A 1 208 ? 15.106 -3.959 34.345 1.00 26.52 208 GLU A O 1
ATOM 1607 N N . LYS A 1 209 ? 17.060 -3.991 35.463 1.00 34.41 209 LYS A N 1
ATOM 1608 C CA . LYS A 1 209 ? 16.872 -5.312 36.061 1.00 34.41 209 LYS A CA 1
ATOM 1609 C C . LYS A 1 209 ? 15.656 -5.244 36.980 1.00 34.41 209 LYS A C 1
ATOM 1611 O O . LYS A 1 209 ? 15.717 -4.553 37.989 1.00 34.41 209 LYS A O 1
ATOM 1616 N N . ASN A 1 210 ? 14.644 -6.067 36.729 1.00 27.03 210 ASN A N 1
ATOM 1617 C CA . ASN A 1 210 ? 13.825 -6.575 37.820 1.00 27.03 210 ASN A CA 1
ATOM 1618 C C . ASN A 1 210 ? 14.023 -8.083 37.941 1.00 27.03 210 ASN A C 1
ATOM 1620 O O . ASN A 1 210 ? 13.658 -8.875 37.078 1.00 27.03 210 ASN A O 1
ATOM 1624 N N . HIS A 1 211 ? 14.711 -8.428 39.027 1.00 28.78 211 HIS A N 1
ATOM 1625 C CA . HIS A 1 211 ? 14.800 -9.758 39.596 1.00 28.78 211 HIS A CA 1
ATOM 1626 C C . HIS A 1 211 ? 13.397 -10.312 39.892 1.00 28.78 211 HIS A C 1
ATOM 1628 O O . HIS A 1 211 ? 12.558 -9.557 40.377 1.00 28.78 211 HIS A O 1
ATOM 1634 N N . ARG A 1 212 ? 13.254 -11.645 39.768 1.00 25.16 212 ARG A N 1
ATOM 1635 C CA . ARG A 1 212 ? 12.138 -12.506 40.236 1.00 25.16 212 ARG A CA 1
ATOM 1636 C C . ARG A 1 212 ? 10.889 -12.464 39.339 1.00 25.16 212 ARG A C 1
ATOM 1638 O O . ARG A 1 212 ? 10.343 -11.393 39.128 1.00 25.16 212 ARG A O 1
ATOM 1645 N N . LEU A 1 213 ? 10.359 -13.573 38.818 1.00 33.16 213 LEU A N 1
ATOM 1646 C CA . LEU A 1 213 ? 10.568 -15.025 38.985 1.00 33.16 213 LEU A CA 1
ATOM 1647 C C . LEU A 1 213 ? 10.457 -15.696 37.611 1.00 33.16 213 LEU A C 1
ATOM 1649 O O . LEU A 1 213 ? 9.666 -15.182 36.791 1.00 33.16 213 LEU A O 1
#

pLDDT: mean 70.75, std 23.71, range [23.53, 98.31]

InterPro domains:
  IPR021752 Transcription initiation factor Rrn7, Zinc-finger [PF11781] (2-32)
  IPR026906 BspA-type LRR region [PF13306] (69-170)
  IPR032675 Leucine-rich repeat domain superfamily [G3DSA:3.80.10.10] (13-180)

Foldseek 3Di:
DQQQAADQAARDSDWDQDPVRWIARPVPRDIGHNVRSVVCSVVDHADDDVVQFDDDPLEGAAGRDQDQHYEDDPSNQEDDKQRQAQHCHQYYHYHLNHAEAEQDDLRIARNANNQNHAEEEAHQNHAEYYACNNHQNQNHQEYEYQHDHDYDNHNFNNVNHDYYYYPVDDDDDDDDDDDDDDDDDDDDDDPDPDDGDDDPPDDDDDDDDDDDD

Secondary structure (DSSP, 8-state):
----PPPTTT--S-EEEPTTS-EEETTT--EE-HHHHHHHHHS---B--GGGEEEETTEEEEE----SEEEPPTT--EE-TTTTTT---SEEE--TT--EE---BTTB-TTTT-TT--EEEE-TT--EE-TTTTTT-TT--EEEESS--EE-S-STT-TT--EEEETTS---------------S----S-----S-----------------

Organism: Slackia heliotrinireducens (strain ATCC 29202 / DSM 20476 / NCTC 11029 / RHS 1) (NCBI:txid471855)

Sequence (213 aa):
MTLEIACELCGSNQLTRNADGTYQCDRCGTKYTLEAARQLMKGGAFRNNSADFVVEGGTLVRYTGADLNVVVPDGVITIGSRAFENTSIQSIVLPEGLVAIEGGSYNSSSFMRCRFLKSVRFPKSLEKIGKYAFCRCDALEQIEFCGEPAMAESFVDCPRLRTVRYASRVFIVPKFREDLSLGLGLSFDKDAPVKSNYQFDAIYVNGEKNHRL

Radius of gyration: 19.95 Å; chains: 1; bounding box: 63×36×55 Å